Protein 6J3P (pdb70)

Foldseek 3Di:
DQVVLLVLLVVLLVVLCVDPLQVVFADWDDCVNPVCLCVQQVDTHGSVVLVVCSVVVVCSDLVVSVVRLVVSLVSQCRPDDCPDSNNVSSVVSVVVSVVVCVVSVVDD/DVVLVLLVVLLVVLCPDPLQVVFADWDDCVNPVCLCVQQPDDHGSPNVVVCSVVVVCVDVVVVVVRLVSSLVSQPRRDDCPDSNNVSSVVSVVVSVVSVVVVD

Organism: Homo sapiens (NCBI:txid9606)

CATH classification: 1.20.920.10

Nearest PDB structures (foldseek):
  6j3p-assembly1_A  TM=1.009E+00  e=1.083E-17  Homo sapiens
  5ml0-assembly1_A  TM=9.654E-01  e=2.505E-13  Mus musculus
  5fe6-assembly2_B  TM=9.777E-01  e=7.215E-13  Homo sapiens
  2f6j-assembly1_A  TM=9.685E-01  e=3.882E-10  Homo sapiens
  5uiy-assembly1_A  TM=9.735E-01  e=7.330E-09  Homo sapiens

B-factor: mean 17.53, std 9.61, range [6.3, 64.22]

GO terms:
  GO:0016407 acetyltransferase activity (F, IDA)
  GO:0045721 negative regulation of gluconeogenesis (P, IDA)
  GO:0062026 negative regulation of SCF-dependent proteasomal ubiquitin-dependent catabolic process (P, IDA)
  GO:0031647 regulation of protein stability (P, IMP)
  GO:0061733 protein-lysine-acetyltransferase activity (F, IDA)
  GO:0005634 nucleus (C, IDA)
  GO:0005813 centrosome (C, IDA)
  GO:0003682 chromatin binding (F, IDA)
  GO:0003713 transcription coactivator activity (F, IDA)
  GO:0045893 positive regulation of DNA-templated transcription (P, IDA)
  GO:0045944 positive regulation of transcription by RNA polymerase II (P, IDA)
  GO:0000123 histone acetyltransferase complex (C, IDA)
  GO:0043992 histone H3K9 acetyltransferase activity (F, IDA)
  GO:0045252 oxoglutarate dehydrogenase complex (C, IDA)
  GO:0004402 histone acetyltransferase activity (F, IDA)
  GO:0018393 internal peptidyl-lysine acetylation (P, IDA)
  GO:0046600 negative regulation of centriole replication (P, IDA)
  GO:0106227 peptidyl-lysine glutarylation (P, IDA)
  GO:0106078 histone succinyltransferase activity (F, IDA)
  GO:0106229 histone glutaryltransferase activity (F, IDA)

Solvent-accessible surface area: 12527 Å² total; per-residue (Å²): 124,105,104,114,35,39,66,40,0,103,92,7,5,57,76,0,67,90,43,107,18,1,145,26,18,64,105,62,44,124,132,104,117,10,108,71,18,70,113,69,6,160,146,51,16,8,0,94,33,0,29,85,65,7,161,84,127,99,11,109,62,86,147,70,0,13,49,7,0,44,54,5,4,55,15,6,58,132,65,26,86,68,61,20,88,106,9,106,8,0,22,41,0,14,130,47,1,19,121,46,0,78,130,42,64,18,29,170,134,160,56,51,66,50,0,101,75,7,4,56,71,0,64,95,40,111,17,1,142,26,16,54,98,60,42,130,132,105,121,13,98,58,18,89,152,57,2,182,120,57,16,7,0,128,46,0,49,84,67,9,159,66,127,91,12,110,64,77,168,61,0,26,42,4,1,50,60,5,4,54,11,6,60,100,57,23,81,58,47,21,78,103,7,104,5,0,23,40,1,17,160,51,1,14,117,35,12,116,99,60,96

Structure (mmCIF, N/CA/C/O backbone):
data_6J3P
#
_entry.id   6J3P
#
_cell.length_a   45.572
_cell.length_b   73.092
_cell.length_c   76.222
_cell.angle_alpha   90.00
_cell.angle_beta   90.00
_cell.angle_gamma   90.00
#
_symmetry.space_group_name_H-M   'P 21 21 21'
#
loop_
_entity.id
_entity.type
_entity.pdbx_description
1 polymer 'Histone acetyltransferase KAT2A'
2 non-polymer 2-{[(3R,5R)-5-(2,3-dihydro-1,4-benzodioxin-6-yl)-1-methylpiperidin-3-yl]amino}-3-methyl-3,5-dihydro-4H-pyrrolo[3,2-d]pyrimidin-4-one
3 water water
#
loop_
_atom_site.group_PDB
_atom_site.id
_atom_site.type_symbol
_atom_site.label_atom_id
_atom_site.label_alt_id
_atom_site.label_comp_id
_atom_site.label_asym_id
_atom_site.label_entity_id
_atom_site.label_seq_id
_atom_site.pdbx_PDB_ins_code
_atom_site.Cartn_x
_atom_site.Cartn_y
_atom_site.Cartn_z
_atom_site.occupancy
_atom_site.B_iso_or_equiv
_atom_site.auth_seq_id
_atom_site.auth_comp_id
_atom_site.auth_asym_id
_atom_site.auth_atom_id
_atom_site.pdbx_PDB_model_num
ATOM 1 N N . ASP A 1 27 ? -18.362 -33.739 -8.461 1.00 28.46 729 ASP A N 1
ATOM 2 C CA . ASP A 1 27 ? -17.047 -34.037 -7.907 1.00 21.71 729 ASP A CA 1
ATOM 3 C C . ASP A 1 27 ? -16.867 -33.405 -6.505 1.00 18.16 729 ASP A C 1
ATOM 4 O O . ASP A 1 27 ? -16.317 -32.305 -6.376 1.00 16.80 729 ASP A O 1
ATOM 9 N N . PRO A 1 28 ? -17.352 -34.075 -5.446 1.00 15.51 730 PRO A N 1
ATOM 10 C CA . PRO A 1 28 ? -17.373 -33.446 -4.117 1.00 16.56 730 PRO A CA 1
ATOM 11 C C . PRO A 1 28 ? -16.001 -33.069 -3.594 1.00 20.04 730 PRO A C 1
ATOM 12 O O . PRO A 1 28 ? -15.829 -32.025 -2.953 1.00 15.53 730 PRO A O 1
ATOM 16 N N . ASP A 1 29 ? -14.991 -33.888 -3.853 1.00 19.91 731 ASP A N 1
ATOM 17 C CA . ASP A 1 29 ? -13.662 -33.551 -3.380 1.00 19.48 731 ASP A CA 1
ATOM 18 C C . ASP A 1 29 ? -13.093 -32.330 -4.086 1.00 17.68 731 ASP A C 1
ATOM 19 O O . ASP A 1 29 ? -12.398 -31.510 -3.451 1.00 14.24 731 ASP A O 1
ATOM 24 N N . GLN A 1 30 ? -13.269 -32.234 -5.412 1.00 15.33 732 GLN A N 1
ATOM 25 C CA . GLN A 1 30 ? -12.824 -31.040 -6.129 1.00 12.84 732 GLN A CA 1
ATOM 26 C C . GLN A 1 30 ? -13.506 -29.808 -5.575 1.00 12.04 732 GLN A C 1
ATOM 27 O O . GLN A 1 30 ? -12.873 -28.742 -5.419 1.00 11.73 732 GLN A O 1
ATOM 33 N N . LEU A 1 31 ? -14.825 -29.911 -5.309 1.00 12.19 733 LEU A N 1
ATOM 34 C CA . LEU A 1 31 ? -15.559 -28.757 -4.838 1.00 10.16 733 LEU A CA 1
ATOM 35 C C . LEU A 1 31 ? -15.025 -28.330 -3.482 1.00 9.91 733 LEU A C 1
ATOM 36 O O . LEU A 1 31 ? -14.731 -27.157 -3.256 1.00 10.29 733 LEU A O 1
ATOM 41 N N . TYR A 1 32 ? -14.848 -29.307 -2.595 1.00 10.91 734 TYR A N 1
ATOM 42 C CA . TYR A 1 32 ? -14.410 -29.008 -1.246 1.00 8.22 734 TYR A CA 1
ATOM 43 C C . TYR A 1 32 ? -13.057 -28.336 -1.242 1.00 9.26 734 TYR A C 1
ATOM 44 O O . TYR A 1 32 ? -12.859 -27.307 -0.591 1.00 9.66 734 TYR A O 1
ATOM 53 N N . THR A 1 33 ? -12.102 -28.928 -1.975 1.00 10.09 735 THR A N 1
ATOM 54 C CA . THR A 1 33 ? -10.749 -28.352 -1.960 1.00 10.24 735 THR A CA 1
ATOM 55 C C . THR A 1 33 ? -10.728 -26.974 -2.633 1.00 9.68 735 THR A C 1
ATOM 56 O O . THR A 1 33 ? -10.003 -26.073 -2.191 1.00 9.97 735 THR A O 1
ATOM 60 N N . THR A 1 34 ? -11.498 -26.797 -3.710 1.00 8.95 736 THR A N 1
ATOM 61 C CA . THR A 1 34 ? -11.560 -25.501 -4.361 1.00 10.14 736 THR A CA 1
ATOM 62 C C . THR A 1 34 ? -12.099 -24.451 -3.412 1.00 9.45 736 THR A C 1
ATOM 63 O O . THR A 1 34 ? -11.556 -23.345 -3.323 1.00 9.15 736 THR A O 1
ATOM 67 N N . LEU A 1 35 ? -13.209 -24.762 -2.732 1.00 9.09 737 LEU A N 1
ATOM 68 C CA . LEU A 1 35 ? -13.783 -23.802 -1.789 1.00 7.70 737 LEU A CA 1
ATOM 69 C C . LEU A 1 35 ? -12.836 -23.540 -0.609 1.00 6.88 737 LEU A C 1
ATOM 70 O O . LEU A 1 35 ? -12.680 -22.394 -0.169 1.00 9.25 737 LEU A O 1
ATOM 75 N N . LYS A 1 36 ? -12.190 -24.586 -0.113 1.00 9.01 738 LYS A N 1
ATOM 76 C CA . LYS A 1 36 ? -11.209 -24.445 0.950 1.00 8.35 738 LYS A CA 1
ATOM 77 C C . LYS A 1 36 ? -10.098 -23.494 0.515 1.00 8.06 738 LYS A C 1
ATOM 78 O O . LYS A 1 36 ? -9.707 -22.583 1.260 1.00 9.95 738 LYS A O 1
ATOM 84 N N . ASN A 1 37 ? -9.564 -23.720 -0.674 1.00 9.51 739 ASN A N 1
ATOM 85 C CA . ASN A 1 37 ? -8.463 -22.880 -1.163 1.00 8.92 739 ASN A CA 1
ATOM 86 C C . ASN A 1 37 ? -8.910 -21.456 -1.377 1.00 8.77 739 ASN A C 1
ATOM 87 O O . ASN A 1 37 ? -8.144 -20.509 -1.130 1.00 10.17 739 ASN A O 1
ATOM 92 N N . LEU A 1 38 ? -10.125 -21.252 -1.876 1.00 6.45 740 LEU A N 1
ATOM 93 C CA . LEU A 1 38 ? -10.653 -19.925 -2.006 1.00 7.02 740 LEU A CA 1
ATOM 94 C C . LEU A 1 38 ? -10.825 -19.236 -0.651 1.00 7.79 740 LEU A C 1
ATOM 95 O O . LEU A 1 38 ? -10.441 -18.086 -0.481 1.00 8.63 740 LEU A O 1
ATOM 100 N N . LEU A 1 39 ? -11.496 -19.888 0.290 1.00 8.30 741 LEU A N 1
ATOM 101 C CA . LEU A 1 39 ? -11.757 -19.271 1.581 1.00 9.50 741 LEU A CA 1
ATOM 102 C C . LEU A 1 39 ? -10.462 -18.888 2.290 1.00 8.55 741 LEU A C 1
ATOM 103 O O . LEU A 1 39 ? -10.366 -17.830 2.913 1.00 8.98 741 LEU A O 1
ATOM 108 N N . ALA A 1 40 ? -9.432 -19.723 2.159 1.00 9.17 742 ALA A N 1
ATOM 109 C CA . ALA A 1 40 ? -8.151 -19.364 2.750 1.00 9.97 742 ALA A CA 1
ATOM 110 C C . ALA A 1 40 ? -7.622 -18.049 2.207 1.00 9.64 742 ALA A C 1
ATOM 111 O O . ALA A 1 40 ? -7.021 -17.258 2.959 1.00 11.00 742 ALA A O 1
ATOM 113 N N . GLN A 1 41 ? -7.756 -17.821 0.897 1.00 9.30 743 GLN A N 1
ATOM 114 C CA . GLN A 1 41 ? -7.299 -16.575 0.309 1.00 9.24 743 GLN A CA 1
ATOM 115 C C . GLN A 1 41 ? -8.132 -15.387 0.765 1.00 9.36 743 GLN A C 1
ATOM 116 O O . GLN A 1 41 ? -7.585 -14.341 1.089 1.00 8.83 743 GLN A O 1
ATOM 122 N N . ILE A 1 42 ? -9.455 -15.525 0.779 1.00 8.74 744 ILE A N 1
ATOM 123 C CA . ILE A 1 42 ? -10.323 -14.441 1.243 1.00 9.30 744 ILE A CA 1
ATOM 124 C C . ILE A 1 42 ? -9.986 -14.040 2.684 1.00 7.24 744 ILE A C 1
ATOM 125 O O . ILE A 1 42 ? -9.901 -12.840 3.004 1.00 9.03 744 ILE A O 1
ATOM 130 N N . LYS A 1 43 ? -9.758 -15.015 3.558 1.00 8.01 745 LYS A N 1
ATOM 131 C CA . LYS A 1 43 ? -9.441 -14.782 4.963 1.00 9.69 745 LYS A CA 1
ATOM 132 C C . LYS A 1 43 ? -8.072 -14.151 5.135 1.00 10.29 745 LYS A C 1
ATOM 133 O O . LYS A 1 43 ? -7.778 -13.628 6.208 1.00 12.12 745 LYS A O 1
ATOM 139 N N . SER A 1 44 ? -7.239 -14.181 4.105 1.00 9.71 746 SER A N 1
ATOM 140 C CA . SER A 1 44 ? -5.909 -13.556 4.126 1.00 10.92 746 SER A CA 1
ATOM 141 C C . SER A 1 44 ? -5.875 -12.121 3.673 1.00 12.15 746 SER A C 1
ATOM 142 O O . SER A 1 44 ? -4.845 -11.452 3.846 1.00 12.33 746 SER A O 1
ATOM 145 N N . HIS A 1 45 ? -6.951 -11.612 3.084 1.00 10.04 747 HIS A N 1
ATOM 146 C CA . HIS A 1 45 ? -6.974 -10.297 2.489 1.00 10.93 747 HIS A CA 1
ATOM 147 C C . HIS A 1 45 ? -7.097 -9.228 3.577 1.00 10.92 747 HIS A C 1
ATOM 148 O O . HIS A 1 45 ? -7.846 -9.401 4.559 1.00 10.84 747 HIS A O 1
ATOM 155 N N . PRO A 1 46 ? -6.398 -8.100 3.424 1.00 8.89 748 PRO A N 1
ATOM 156 C CA . PRO A 1 46 ? -6.401 -7.077 4.478 1.00 11.31 748 PRO A CA 1
ATOM 157 C C . PRO A 1 46 ? -7.749 -6.484 4.754 1.00 14.07 748 PRO A C 1
ATOM 158 O O . PRO A 1 46 ? -7.997 -6.037 5.875 1.00 18.94 748 PRO A O 1
ATOM 162 N N A SER A 1 47 ? -8.662 -6.518 3.797 0.54 9.96 749 SER A N 1
ATOM 163 N N B SER A 1 47 ? -8.660 -6.525 3.787 0.46 9.93 749 SER A N 1
ATOM 164 C CA A SER A 1 47 ? -9.982 -5.948 4.002 0.54 11.78 749 SER A CA 1
ATOM 165 C CA B SER A 1 47 ? -9.991 -5.965 3.956 0.46 11.78 749 SER A CA 1
ATOM 166 C C A SER A 1 47 ? -10.958 -6.905 4.638 0.54 10.18 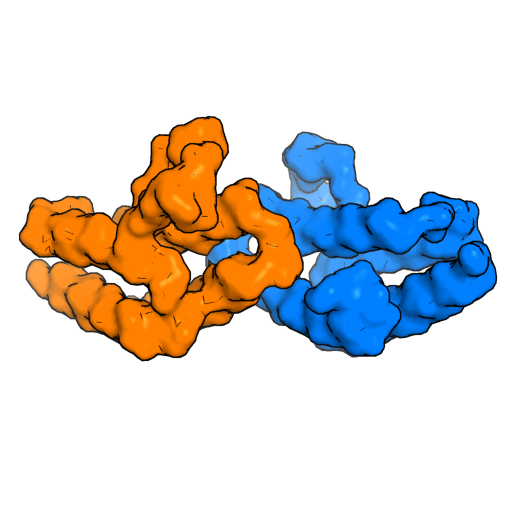749 SER A C 1
ATOM 167 C C B SER A 1 47 ? -10.965 -6.917 4.604 0.46 10.20 749 SER A C 1
ATOM 168 O O A SER A 1 47 ? -12.128 -6.539 4.835 0.54 10.82 749 SER A O 1
ATOM 169 O O B SER A 1 47 ? -12.143 -6.558 4.768 0.46 10.80 749 SER A O 1
ATOM 174 N N . ALA A 1 48 ? -10.530 -8.122 4.909 1.00 9.52 750 ALA A N 1
ATOM 175 C CA . ALA A 1 48 ? -11.387 -9.110 5.573 1.00 8.75 750 ALA A CA 1
ATOM 176 C C . ALA A 1 48 ? -11.627 -8.810 7.046 1.00 10.25 750 ALA A C 1
ATOM 177 O O . ALA A 1 48 ? -12.516 -9.443 7.639 1.00 10.99 750 ALA A O 1
ATOM 179 N N . TRP A 1 49 ? -10.834 -7.939 7.680 1.00 10.93 751 TRP A N 1
ATOM 180 C CA . TRP A 1 49 ? -10.858 -7.844 9.134 1.00 9.98 751 TRP A CA 1
ATOM 181 C C . TRP A 1 49 ? -12.224 -7.611 9.760 1.00 12.84 751 TRP A C 1
ATOM 182 O O . TRP A 1 49 ? -12.456 -8.146 10.829 1.00 11.85 751 TRP A O 1
ATOM 193 N N . PRO A 1 50 ? -13.169 -6.882 9.148 1.00 10.20 752 PRO A N 1
ATOM 194 C CA . PRO A 1 50 ? -14.449 -6.721 9.850 1.00 9.71 752 PRO A CA 1
ATOM 195 C C . PRO A 1 50 ? -15.281 -7.969 9.841 1.00 8.89 752 PRO A C 1
ATOM 196 O O . PRO A 1 50 ? -16.295 -8.035 10.560 1.00 10.43 752 PRO A O 1
ATOM 200 N N . PHE A 1 51 ? -14.956 -8.944 8.991 1.00 8.83 753 PHE A N 1
ATOM 201 C CA . PHE A 1 51 ? -15.831 -10.039 8.610 1.00 7.09 753 PHE A CA 1
ATOM 202 C C . PHE A 1 51 ? -15.330 -11.386 9.059 1.00 8.31 753 PHE A C 1
ATOM 203 O O . PHE A 1 51 ? -15.886 -12.391 8.673 1.00 9.12 753 PHE A O 1
ATOM 211 N N . MET A 1 52 ? -14.259 -11.398 9.856 1.00 9.84 754 MET A N 1
ATOM 212 C CA . MET A 1 52 ? -13.619 -12.653 10.205 1.00 9.89 754 MET A CA 1
ATOM 213 C C . MET A 1 52 ? -14.421 -13.462 11.211 1.00 10.02 754 MET A C 1
ATOM 214 O O . MET A 1 52 ? -14.337 -14.695 11.200 1.00 12.27 754 MET A O 1
ATOM 219 N N . GLU A 1 53 ? -15.180 -12.807 12.099 1.00 10.79 755 GLU A N 1
ATOM 220 C CA . GLU A 1 53 ? -15.921 -13.469 13.169 1.00 10.02 755 GLU A CA 1
ATOM 221 C C . GLU A 1 53 ? -17.280 -12.816 13.309 1.00 9.34 755 GLU A C 1
ATOM 222 O O . GLU A 1 53 ? -17.473 -11.670 12.880 1.00 10.16 755 GLU A O 1
ATOM 228 N N . PRO A 1 54 ? -18.247 -13.469 13.965 1.00 10.81 756 PRO A N 1
ATOM 229 C CA . PRO A 1 54 ? -19.584 -12.872 14.099 1.00 9.60 756 PRO A CA 1
ATOM 230 C C . PRO A 1 54 ? -19.578 -11.516 14.789 1.00 12.93 756 PRO A C 1
ATOM 231 O O . PRO A 1 54 ? -18.832 -11.268 15.736 1.00 13.31 756 PRO A O 1
ATOM 235 N N . VAL A 1 55 ? -20.455 -10.638 14.333 1.00 10.27 757 VAL A N 1
ATOM 236 C CA . VAL A 1 55 ? -20.641 -9.369 15.014 1.00 11.43 757 VAL A CA 1
ATOM 237 C C . VAL A 1 55 ? -21.087 -9.644 16.440 1.00 13.92 757 VAL A C 1
ATOM 238 O O . VAL A 1 55 ? -21.909 -10.526 16.691 1.00 13.08 757 VAL A O 1
ATOM 242 N N . LYS A 1 56 ? -20.500 -8.929 17.388 1.00 13.03 758 LYS A N 1
ATOM 243 C CA . LYS A 1 56 ? -20.887 -9.065 18.794 1.00 11.80 758 LYS A CA 1
ATOM 244 C C . LYS A 1 56 ? -22.000 -8.051 19.099 1.00 10.77 758 LYS A C 1
ATOM 245 O O . LYS A 1 56 ? -21.999 -6.947 18.585 1.00 12.84 758 LYS A O 1
ATOM 251 N N . LYS A 1 57 ? -22.903 -8.415 20.006 1.00 15.84 759 LYS A N 1
ATOM 252 C CA . LYS A 1 57 ? -23.933 -7.455 20.448 1.00 15.36 759 LYS A CA 1
ATOM 253 C C . LYS A 1 57 ? -23.324 -6.222 21.094 1.00 15.47 759 LYS A C 1
ATOM 254 O O . LYS A 1 57 ? -23.892 -5.126 20.996 1.00 16.66 759 LYS A O 1
ATOM 260 N N . SER A 1 58 ? -22.131 -6.348 21.694 1.00 13.86 760 SER A N 1
ATOM 261 C CA . SER A 1 58 ? -21.483 -5.164 22.240 1.00 15.80 760 SER A CA 1
ATOM 262 C C . SER A 1 58 ? -20.992 -4.202 21.166 1.00 16.26 760 SER A C 1
ATOM 263 O O . SER A 1 58 ? -20.869 -2.997 21.428 1.00 24.06 760 SER A O 1
ATOM 266 N N . GLU A 1 59 ? -20.802 -4.696 19.942 1.00 12.81 761 GLU A N 1
ATOM 267 C CA . GLU A 1 59 ? -20.415 -3.893 18.789 1.00 12.82 761 GLU A CA 1
ATOM 268 C C . GLU A 1 59 ? -21.606 -3.293 18.066 1.00 12.37 761 GLU A C 1
ATOM 269 O O . GLU A 1 59 ? -21.513 -2.173 17.542 1.00 16.12 761 GLU A O 1
ATOM 275 N N . ALA A 1 60 ? -22.711 -3.975 18.075 1.00 13.56 762 ALA A N 1
ATOM 276 C CA . ALA A 1 60 ? -23.922 -3.554 17.352 1.00 12.91 762 ALA A CA 1
ATOM 277 C C . ALA A 1 60 ? -25.119 -4.210 18.005 1.00 11.69 762 ALA A C 1
ATOM 278 O O . ALA A 1 60 ? -25.470 -5.354 17.721 1.00 13.10 762 ALA A O 1
ATOM 280 N N . PRO A 1 61 ? -25.788 -3.525 18.944 1.00 11.41 763 PRO A N 1
ATOM 281 C CA . PRO A 1 61 ? -26.649 -4.228 19.874 1.00 12.58 763 PRO A CA 1
ATOM 282 C C . PRO A 1 61 ? -27.928 -4.796 19.289 1.00 12.17 763 PRO A C 1
ATOM 283 O O . PRO A 1 61 ? -28.476 -5.749 19.856 1.00 13.80 763 PRO A O 1
ATOM 287 N N . ASP A 1 62 ? -28.417 -4.238 18.203 1.00 9.82 764 ASP A N 1
ATOM 288 C CA . ASP A 1 62 ? -29.598 -4.709 17.524 1.00 7.85 764 ASP A CA 1
ATOM 289 C C . ASP A 1 62 ? -29.270 -5.539 16.278 1.00 11.55 764 ASP A C 1
ATOM 290 O O . ASP A 1 62 ? -30.153 -5.807 15.484 1.00 11.36 764 ASP A O 1
ATOM 295 N N . TYR A 1 63 ? -28.022 -5.898 16.088 1.00 10.53 765 TYR A N 1
ATOM 296 C CA . TYR A 1 63 ? -27.629 -6.522 14.828 1.00 10.49 765 TYR A CA 1
ATOM 297 C C . TYR A 1 63 ? -28.463 -7.756 14.505 1.00 12.19 765 TYR A C 1
ATOM 298 O O . TYR A 1 63 ? -28.807 -7.970 13.331 1.00 10.75 765 TYR A O 1
ATOM 307 N N . TYR A 1 64 ? -28.712 -8.615 15.503 1.00 11.83 766 TYR A N 1
ATOM 308 C CA . TYR A 1 64 ? -29.363 -9.915 15.280 1.00 12.71 766 TYR A CA 1
ATOM 309 C C . TYR A 1 64 ? -30.871 -9.769 15.169 1.00 13.05 766 TYR A C 1
ATOM 310 O O . TYR A 1 64 ? -31.562 -10.743 14.808 1.00 14.27 766 TYR A O 1
ATOM 319 N N . GLU A 1 65 ? -31.410 -8.590 15.442 1.00 10.89 767 GLU A N 1
ATOM 320 C CA . GLU A 1 65 ? -32.784 -8.333 15.016 1.00 10.89 767 GLU A CA 1
ATOM 321 C C . GLU A 1 65 ? -32.844 -7.770 13.601 1.00 11.87 767 GLU A C 1
ATOM 322 O O . GLU A 1 65 ? -33.668 -8.195 12.777 1.00 12.97 767 GLU A O 1
ATOM 328 N N . VAL A 1 66 ? -31.945 -6.871 13.236 1.00 11.01 768 VAL A N 1
ATOM 329 C CA . VAL A 1 66 ? -31.960 -6.274 11.913 1.00 10.70 768 VAL A CA 1
ATOM 330 C C . VAL A 1 66 ? -31.549 -7.283 10.846 1.00 11.03 768 VAL A C 1
ATOM 331 O O . VAL A 1 66 ? -32.180 -7.375 9.790 1.00 11.62 768 VAL A O 1
ATOM 335 N N . ILE A 1 67 ? -30.421 -7.966 11.055 1.00 10.65 769 ILE A N 1
ATOM 336 C CA . ILE A 1 67 ? -29.822 -8.865 10.079 1.00 11.62 769 ILE A CA 1
ATOM 337 C C . ILE A 1 67 ? -30.218 -10.275 10.465 1.00 10.29 769 ILE A C 1
ATOM 338 O O . ILE A 1 67 ? -29.769 -10.817 11.465 1.00 10.06 769 ILE A O 1
ATOM 343 N N . ARG A 1 68 ? -31.104 -10.884 9.672 1.00 9.85 770 ARG A N 1
ATOM 344 C CA . ARG A 1 68 ? -31.697 -12.144 10.074 1.00 8.87 770 ARG A CA 1
ATOM 345 C C . ARG A 1 68 ? -30.918 -13.370 9.6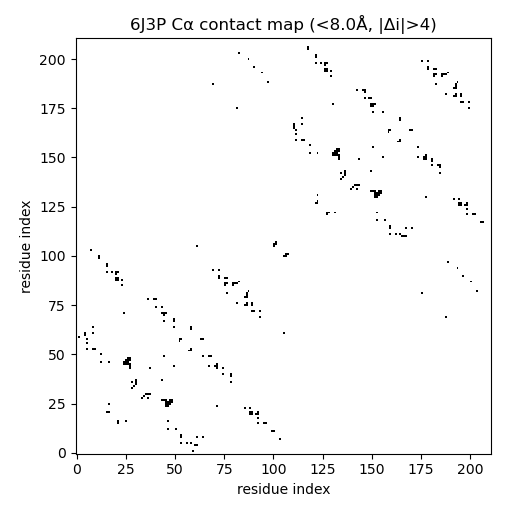36 1.00 8.80 770 ARG A C 1
ATOM 346 O O . ARG A 1 68 ? -31.197 -14.443 10.132 1.00 10.74 770 ARG A O 1
ATOM 354 N N . PHE A 1 69 ? -29.983 -13.237 8.674 1.00 8.41 771 PHE A N 1
ATOM 355 C CA . PHE A 1 69 ? -29.083 -14.309 8.266 1.00 8.20 771 PHE A CA 1
ATOM 356 C C . PHE A 1 69 ? -27.630 -13.840 8.388 1.00 9.70 771 PHE A C 1
ATOM 357 O O . PHE A 1 69 ? -26.938 -13.584 7.396 1.00 9.82 771 PHE A O 1
ATOM 365 N N . PRO A 1 70 ? -27.194 -13.616 9.625 1.00 8.91 772 PRO A N 1
ATOM 366 C CA . PRO A 1 70 ? -25.843 -13.147 9.872 1.00 8.62 772 PRO A CA 1
ATOM 367 C C . PRO A 1 70 ? -24.856 -14.174 9.382 1.00 8.41 772 PRO A C 1
ATOM 368 O O . PRO A 1 70 ? -25.066 -15.380 9.516 1.00 9.28 772 PRO A O 1
ATOM 372 N N . ILE A 1 71 ? -23.730 -13.698 8.860 1.00 6.83 773 ILE A N 1
ATOM 373 C CA . ILE A 1 71 ? -22.698 -14.609 8.353 1.00 9.31 773 ILE A CA 1
ATOM 374 C C . ILE A 1 71 ? -21.365 -13.897 8.378 1.00 7.55 773 ILE A C 1
ATOM 375 O O . ILE A 1 71 ? -21.298 -12.669 8.289 1.00 9.13 773 ILE A O 1
ATOM 380 N N . ASP A 1 72 ? -20.291 -14.671 8.464 1.00 8.81 774 ASP A N 1
ATOM 381 C CA . ASP A 1 72 ? -18.943 -14.184 8.656 1.00 7.23 774 ASP A CA 1
ATOM 382 C C . ASP A 1 72 ? -18.019 -15.322 8.238 1.00 9.37 774 ASP A C 1
ATOM 383 O O . ASP A 1 72 ? -18.456 -16.444 8.047 1.00 9.66 774 ASP A O 1
ATOM 388 N N . LEU A 1 73 ? -16.732 -15.023 8.138 1.00 8.66 775 LEU A N 1
ATOM 389 C CA . LEU A 1 73 ? -15.818 -16.012 7.568 1.00 8.83 775 LEU A CA 1
ATOM 390 C C . LEU A 1 73 ? -15.479 -17.177 8.479 1.00 9.73 775 LEU A C 1
ATOM 391 O O . LEU A 1 73 ? -15.111 -18.239 7.982 1.00 10.47 775 LEU A O 1
ATOM 396 N N . LYS A 1 74 ? -15.580 -16.991 9.798 1.00 8.61 776 LYS A N 1
ATOM 397 C CA . LYS A 1 74 ? -15.395 -18.101 10.721 1.00 8.97 776 LYS A CA 1
ATOM 398 C C . LYS A 1 74 ? -16.555 -19.068 10.613 1.00 10.83 776 LYS A C 1
ATOM 399 O O . LYS A 1 74 ? -16.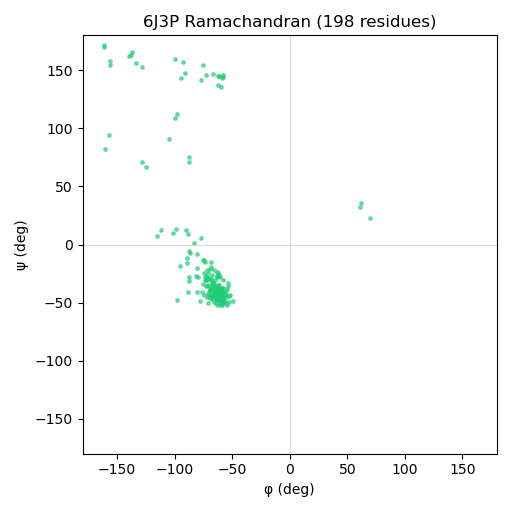353 -20.273 10.490 1.00 8.94 776 LYS A O 1
ATOM 405 N N . THR A 1 75 ? -17.791 -18.548 10.580 1.00 9.27 777 THR A N 1
ATOM 406 C CA . THR A 1 75 ? -18.930 -19.420 10.378 1.00 9.10 777 THR A CA 1
ATOM 407 C C . THR A 1 75 ? -18.857 -20.119 9.019 1.00 10.06 777 THR A C 1
ATOM 408 O O . THR A 1 75 ? -19.171 -21.301 8.903 1.00 8.07 777 THR A O 1
ATOM 412 N N . MET A 1 76 ? -18.375 -19.416 7.981 1.00 9.66 778 MET A N 1
ATOM 413 C CA . MET A 1 76 ? -18.220 -20.065 6.673 1.00 7.93 778 MET A CA 1
ATOM 414 C C . MET A 1 76 ? -17.175 -21.175 6.736 1.00 7.96 778 MET A C 1
ATOM 415 O O . MET A 1 76 ? -17.334 -22.210 6.087 1.00 8.76 778 MET A O 1
ATOM 420 N N . THR A 1 77 ? -16.138 -20.966 7.543 1.00 8.05 779 THR A N 1
ATOM 421 C CA . THR A 1 77 ? -15.117 -22.001 7.708 1.00 6.67 779 THR A CA 1
ATOM 422 C C . THR A 1 77 ? -15.699 -23.242 8.397 1.00 7.37 779 THR A C 1
ATOM 423 O O . THR A 1 77 ? -15.434 -24.390 7.978 1.00 9.01 779 THR A O 1
ATOM 427 N N . GLU A 1 78 ? -16.533 -23.032 9.415 1.00 9.39 780 GLU A N 1
ATOM 428 C CA . GLU A 1 78 ? -17.205 -24.122 10.108 1.00 8.89 780 GLU A CA 1
ATOM 429 C C . GLU A 1 78 ? -18.167 -24.851 9.195 1.00 8.19 780 GLU A C 1
ATOM 430 O O . GLU A 1 78 ? -18.226 -26.087 9.181 1.00 10.63 780 GLU A O 1
ATOM 436 N N . ARG A 1 79 ? -18.917 -24.103 8.391 1.00 8.14 781 ARG A N 1
ATOM 437 C CA . ARG A 1 79 ? -19.831 -24.693 7.431 1.00 9.40 781 ARG A CA 1
ATOM 438 C 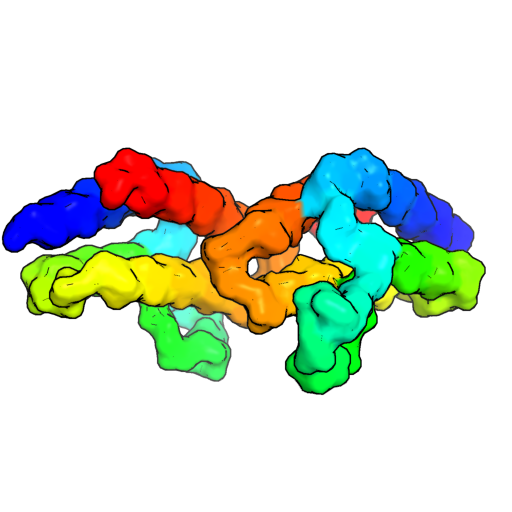C . ARG A 1 79 ? -19.065 -25.521 6.405 1.00 7.65 781 ARG A C 1
ATOM 439 O O . ARG A 1 79 ? -19.457 -26.614 6.055 1.00 9.46 781 ARG A O 1
ATOM 447 N N . LEU A 1 80 ? -17.999 -24.966 5.849 1.00 8.71 782 LEU A N 1
ATOM 448 C CA . LEU A 1 80 ? -17.196 -25.700 4.899 1.00 8.04 782 LEU A CA 1
ATOM 449 C C . LEU A 1 80 ? -16.745 -27.030 5.500 1.00 9.01 782 LEU A C 1
ATOM 450 O O . LEU A 1 80 ? -16.904 -28.114 4.904 1.00 9.00 782 LEU A O 1
ATOM 455 N N . ARG A 1 81 ? -16.153 -26.956 6.672 1.00 9.45 783 ARG A N 1
ATOM 456 C CA . ARG A 1 81 ? -15.576 -28.154 7.267 1.00 8.41 783 ARG A CA 1
ATOM 457 C C . ARG A 1 81 ? -16.611 -29.182 7.670 1.00 9.84 783 ARG A C 1
ATOM 458 O O . ARG A 1 81 ? -16.276 -30.382 7.736 1.00 11.64 783 ARG A O 1
ATOM 466 N N . SER A 1 82 ? -17.843 -28.766 7.957 1.00 9.77 784 SER A N 1
ATOM 467 C CA . SER A 1 82 ? -18.904 -29.721 8.253 1.00 10.89 784 SER A CA 1
ATOM 468 C C . SER A 1 82 ? -19.679 -30.153 7.017 1.00 11.34 784 SER A C 1
ATOM 469 O O . SER A 1 82 ? -20.701 -30.843 7.148 1.00 13.03 784 SER A O 1
ATOM 472 N N . ARG A 1 83 ? -19.165 -29.829 5.819 1.00 10.21 785 ARG A N 1
ATOM 473 C CA . ARG A 1 83 ? -19.729 -30.225 4.542 1.00 10.10 785 ARG A CA 1
ATOM 474 C C . ARG A 1 83 ? -21.132 -29.669 4.335 1.00 10.37 785 ARG A C 1
ATOM 475 O O . ARG A 1 83 ? -21.961 -30.291 3.677 1.00 13.03 785 ARG A O 1
ATOM 483 N N . TYR A 1 84 ? -21.344 -28.459 4.836 1.00 10.09 786 TYR A N 1
ATOM 484 C CA . TYR A 1 84 ? -22.551 -27.712 4.530 1.00 9.16 786 TYR A CA 1
ATOM 485 C C . TYR A 1 84 ? -22.611 -27.310 3.066 1.00 11.77 786 TYR A C 1
ATOM 486 O O . TYR A 1 84 ? -23.706 -27.305 2.474 1.00 10.94 786 TYR A O 1
ATOM 495 N N . TYR A 1 85 ? -21.471 -26.953 2.452 1.00 10.59 787 TYR A N 1
ATOM 496 C CA . TYR A 1 85 ? -21.457 -26.385 1.104 1.00 8.65 787 TYR A CA 1
ATOM 497 C C . TYR A 1 85 ? -21.396 -27.492 0.070 1.00 11.81 787 TYR A C 1
ATOM 498 O O . TYR A 1 85 ? -20.389 -27.718 -0.588 1.00 13.46 787 TYR A O 1
ATOM 507 N N . VAL A 1 86 ? -22.531 -28.209 -0.036 1.00 11.48 788 VAL A N 1
ATOM 508 C CA . VAL A 1 86 ? -22.621 -29.333 -0.973 1.00 11.36 788 VAL A CA 1
ATOM 509 C C . VAL A 1 86 ? -22.741 -28.863 -2.422 1.00 12.37 788 VAL A C 1
ATOM 510 O O . VAL A 1 86 ? -22.592 -29.680 -3.350 1.00 13.95 788 VAL A O 1
ATOM 514 N N . THR A 1 87 ? -23.017 -27.570 -2.640 1.00 9.94 789 THR A N 1
ATOM 515 C CA . THR A 1 87 ? -22.966 -26.952 -3.948 1.00 10.57 789 THR A CA 1
ATOM 516 C C . THR A 1 87 ? -22.109 -25.695 -3.869 1.00 10.11 789 THR A C 1
ATOM 517 O O . THR A 1 87 ? -22.053 -24.993 -2.846 1.00 10.50 789 THR A O 1
ATOM 521 N N . ARG A 1 88 ? -21.514 -25.347 -5.015 1.00 10.17 790 ARG A N 1
ATOM 522 C CA . ARG A 1 88 ? -20.834 -24.074 -5.155 1.00 10.56 790 ARG A CA 1
ATOM 523 C C . ARG A 1 88 ? -21.761 -22.924 -4.837 1.00 10.11 790 ARG A C 1
ATOM 524 O O . ARG A 1 88 ? -21.377 -21.984 -4.146 1.00 9.34 790 ARG A O 1
ATOM 532 N N . LYS A 1 89 ? -23.012 -22.999 -5.301 1.00 8.91 791 LYS A N 1
ATOM 533 C CA . LYS A 1 89 ? -23.906 -21.878 -5.083 1.00 9.17 791 LYS A CA 1
ATOM 534 C C . LYS A 1 89 ? -24.173 -21.608 -3.591 1.00 8.06 791 LYS A C 1
ATOM 535 O O . LYS A 1 89 ? -24.357 -20.441 -3.202 1.00 10.49 791 LYS A O 1
ATOM 541 N N . LEU A 1 90 ? -24.258 -22.656 -2.765 1.00 9.21 792 LEU A N 1
ATOM 542 C CA . LEU A 1 90 ? -24.484 -22.436 -1.325 1.00 8.30 792 LEU A CA 1
ATOM 543 C C . LEU A 1 90 ? -23.340 -21.643 -0.720 1.00 8.85 792 LEU A C 1
ATOM 544 O O . LEU A 1 90 ? -23.555 -20.763 0.124 1.00 8.90 792 LEU A O 1
ATOM 549 N N . PHE A 1 91 ? -22.102 -21.926 -1.140 1.00 8.62 793 PHE A N 1
ATOM 550 C CA . PHE A 1 91 ? -20.959 -21.146 -0.668 1.00 8.09 793 PHE A CA 1
ATOM 551 C C . PHE A 1 91 ? -21.026 -19.710 -1.145 1.00 7.97 793 PHE A C 1
ATOM 552 O O . PHE A 1 91 ? -20.802 -18.772 -0.372 1.00 8.60 793 PHE A O 1
ATOM 560 N N . VAL A 1 92 ? -21.262 -19.527 -2.453 1.00 8.65 794 VAL A N 1
ATOM 561 C CA . VAL A 1 92 ? -21.316 -18.191 -3.016 1.00 9.71 794 VAL A CA 1
ATOM 562 C C . VAL A 1 92 ? -22.429 -17.370 -2.380 1.00 7.99 794 VAL A C 1
ATOM 563 O O . VAL A 1 92 ? -22.248 -16.185 -2.146 1.00 8.67 794 VAL A O 1
ATOM 567 N N . ALA A 1 93 ? -23.577 -17.994 -2.093 1.00 9.15 795 ALA A N 1
ATOM 568 C CA . ALA A 1 93 ? -24.664 -17.278 -1.432 1.00 9.00 795 ALA A CA 1
ATOM 569 C C . ALA A 1 93 ? -24.182 -16.728 -0.096 1.00 8.05 795 ALA A C 1
ATOM 570 O O . ALA A 1 93 ? -24.478 -15.574 0.271 1.00 8.51 795 ALA A O 1
ATOM 572 N N . ASP A 1 94 ? -23.478 -17.551 0.676 1.00 7.71 796 ASP A N 1
ATOM 573 C CA . ASP A 1 94 ? -23.044 -17.095 1.984 1.00 7.15 796 ASP A CA 1
ATOM 574 C C . ASP A 1 94 ? -22.023 -15.973 1.850 1.00 8.27 796 ASP A C 1
ATOM 575 O O . ASP A 1 94 ? -22.086 -14.993 2.558 1.00 8.32 796 ASP A O 1
ATOM 580 N N .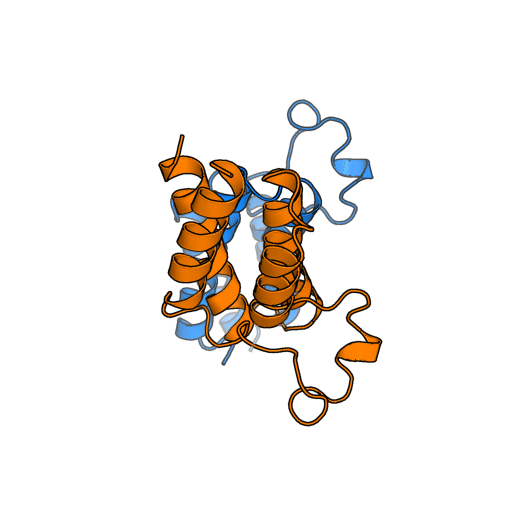 LEU A 1 95 ? -21.063 -16.124 0.966 1.00 7.52 797 LEU A N 1
ATOM 581 C CA . LEU A 1 95 ? -20.031 -15.120 0.762 1.00 7.12 797 LEU A CA 1
ATOM 582 C C . LEU A 1 95 ? -20.613 -13.789 0.324 1.00 7.07 797 LEU A C 1
ATOM 583 O O . LEU A 1 95 ? -20.284 -12.734 0.874 1.00 8.43 797 LEU A O 1
ATOM 588 N N . GLN A 1 96 ? -21.554 -13.842 -0.603 1.00 8.82 798 GLN A N 1
ATOM 589 C CA . GLN A 1 96 ? -22.170 -12.616 -1.067 1.00 8.55 798 GLN A CA 1
ATOM 590 C C . GLN A 1 96 ? -22.995 -11.974 0.044 1.00 7.29 798 GLN A C 1
ATOM 591 O O . GLN A 1 96 ? -23.125 -10.745 0.089 1.00 8.65 798 GLN A O 1
ATOM 597 N N . ARG A 1 97 ? -23.584 -12.795 0.917 1.00 7.91 799 ARG A N 1
ATOM 598 C CA . ARG A 1 97 ? -24.370 -12.263 2.033 1.00 6.52 799 ARG A CA 1
ATOM 599 C C . ARG A 1 97 ? -23.515 -11.552 3.072 1.00 8.25 799 ARG A C 1
ATOM 600 O O . ARG A 1 97 ? -24.026 -10.692 3.769 1.00 8.64 799 ARG A O 1
ATOM 608 N N . VAL A 1 98 ? -22.240 -11.946 3.271 1.00 8.59 800 VAL A N 1
ATOM 609 C CA . VAL A 1 98 ? -21.352 -11.152 4.110 1.00 9.79 800 VAL A CA 1
ATOM 610 C C . VAL A 1 98 ? -21.415 -9.688 3.687 1.00 7.81 800 VAL A C 1
ATOM 611 O O . VAL A 1 98 ? -21.559 -8.773 4.500 1.00 8.64 800 VAL A O 1
ATOM 615 N N . ILE A 1 99 ? -21.282 -9.470 2.363 1.00 7.94 801 ILE A N 1
ATOM 616 C CA . ILE A 1 99 ? -21.234 -8.132 1.804 1.00 8.57 801 ILE A CA 1
ATOM 617 C C . ILE A 1 99 ? -22.605 -7.460 1.863 1.00 9.05 801 ILE A C 1
ATOM 618 O O . ILE A 1 99 ? -22.738 -6.299 2.264 1.00 8.76 801 ILE A O 1
ATOM 623 N N . ALA A 1 100 ? -23.653 -8.197 1.481 1.00 8.72 802 ALA A N 1
ATOM 624 C CA . ALA A 1 100 ? -25.010 -7.637 1.495 1.00 8.24 802 ALA A CA 1
ATOM 625 C C . ALA A 1 100 ? -25.426 -7.221 2.885 1.00 10.74 802 ALA A C 1
ATOM 626 O O . ALA A 1 100 ? -26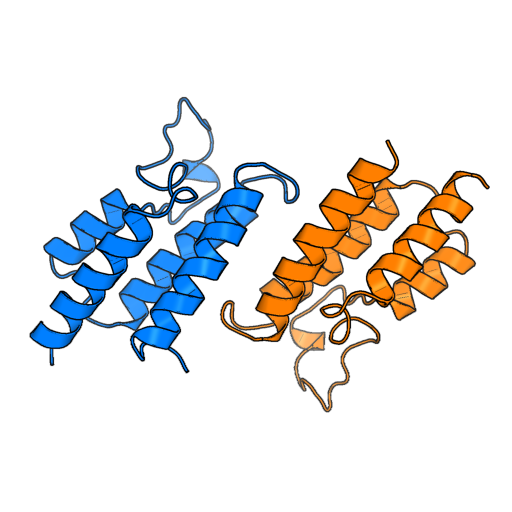.032 -6.163 3.065 1.00 10.39 802 ALA A O 1
ATOM 628 N N . ASN A 1 101 ? -25.152 -8.064 3.886 1.00 8.95 803 ASN A N 1
ATOM 629 C CA . ASN A 1 101 ? -25.490 -7.687 5.250 1.00 7.69 803 ASN A CA 1
ATOM 630 C C . ASN A 1 101 ? -24.776 -6.422 5.672 1.00 9.90 803 ASN A C 1
ATOM 631 O O . ASN A 1 101 ? -25.363 -5.548 6.323 1.00 9.46 803 ASN A O 1
ATOM 636 N N . CYS A 1 102 ? -23.513 -6.275 5.299 1.00 9.22 804 CYS A N 1
ATOM 637 C CA . CYS A 1 102 ? -22.767 -5.078 5.619 1.00 9.77 804 CYS A CA 1
ATOM 638 C C . CYS A 1 102 ? -23.404 -3.846 5.000 1.00 10.10 804 CYS A C 1
ATOM 639 O O . CYS A 1 102 ? -23.577 -2.819 5.656 1.00 10.42 804 CYS A O 1
ATOM 642 N N . ARG A 1 103 ? -23.826 -3.956 3.748 1.00 8.94 805 ARG A N 1
ATOM 643 C CA . ARG A 1 103 ? -24.433 -2.813 3.062 1.00 8.42 805 ARG A CA 1
ATOM 644 C C . ARG A 1 103 ? -25.840 -2.512 3.596 1.00 10.47 805 ARG A C 1
ATOM 645 O O . ARG A 1 103 ? -26.304 -1.346 3.528 1.00 13.42 805 ARG A O 1
ATOM 653 N N . GLU A 1 104 ? -26.533 -3.517 4.117 1.00 9.94 806 GLU A N 1
ATOM 654 C CA . GLU A 1 104 ? -27.866 -3.283 4.682 1.00 8.83 806 GLU A CA 1
ATOM 655 C C . GLU A 1 104 ? -27.766 -2.627 6.048 1.00 9.98 806 GLU A C 1
ATOM 656 O O . GLU A 1 104 ? -28.563 -1.718 6.360 1.00 12.63 806 GLU A O 1
ATOM 662 N N . TYR A 1 105 ? -26.809 -3.070 6.875 1.00 10.71 807 TYR A N 1
ATOM 663 C CA . TYR A 1 105 ? -26.745 -2.609 8.248 1.00 11.01 807 TYR A CA 1
ATOM 664 C C . TYR A 1 105 ? -26.081 -1.250 8.389 1.00 13.09 807 TYR A C 1
ATOM 665 O O . TYR A 1 105 ? -26.527 -0.422 9.204 1.00 13.16 807 TYR A O 1
ATOM 674 N N . ASN A 1 106 ? -24.997 -0.995 7.641 1.00 9.74 808 ASN A N 1
ATOM 675 C CA . ASN A 1 106 ? -24.137 0.148 7.869 1.00 10.76 808 ASN A CA 1
ATOM 676 C C . ASN A 1 106 ? -24.433 1.284 6.917 1.00 10.72 808 ASN A C 1
ATOM 677 O O . ASN A 1 106 ? -25.020 1.093 5.840 1.00 12.96 808 ASN A O 1
ATOM 682 N N . PRO A 1 107 ? -24.031 2.497 7.270 1.00 10.42 809 PRO A N 1
ATOM 683 C CA . PRO A 1 107 ? -24.219 3.622 6.345 1.00 12.64 809 PRO A CA 1
ATOM 684 C C . PRO A 1 107 ? -23.450 3.369 5.073 1.00 13.18 809 PRO A C 1
ATOM 685 O O . PRO A 1 107 ? -22.371 2.761 5.112 1.00 13.21 809 PRO A O 1
ATOM 689 N N . PRO A 1 108 ? -23.979 3.801 3.939 1.00 12.03 810 PRO A N 1
ATOM 690 C CA . PRO A 1 108 ? -23.328 3.467 2.660 1.00 14.96 810 PRO A CA 1
ATOM 691 C C . PRO A 1 108 ? -21.943 4.059 2.524 1.00 12.82 810 PRO A C 1
ATOM 692 O O . PRO A 1 108 ? -21.083 3.487 1.837 1.00 13.30 810 PRO A O 1
ATOM 696 N N . ASP A 1 109 ? -21.658 5.179 3.184 1.00 14.34 811 ASP A N 1
ATOM 697 C CA . ASP A 1 109 ? -20.335 5.785 3.219 1.00 13.96 811 ASP A CA 1
ATOM 698 C C . ASP A 1 109 ? -19.743 5.482 4.588 1.00 19.94 811 ASP A C 1
ATOM 699 O O . ASP A 1 109 ? -19.993 6.200 5.568 1.00 16.84 811 ASP A O 1
ATOM 704 N N . SER A 1 110 ? -19.029 4.382 4.708 1.00 13.68 812 SER A N 1
ATOM 705 C CA . SER A 1 110 ? -18.509 3.969 6.009 1.00 12.96 812 SER A CA 1
ATOM 706 C C . SER A 1 110 ? -17.302 3.072 5.798 1.00 13.45 812 SER A C 1
ATOM 707 O O . SER A 1 110 ? -17.132 2.455 4.738 1.00 13.05 812 SER A O 1
ATOM 710 N N A GLU A 1 111 ? -16.458 3.001 6.821 0.44 14.57 813 GLU A N 1
ATOM 711 N N B GLU A 1 111 ? -16.455 3.003 6.819 0.56 14.53 813 GLU A N 1
ATOM 712 C CA A GLU A 1 111 ? -15.292 2.132 6.742 0.44 14.23 813 GLU A CA 1
ATOM 713 C CA B GLU A 1 111 ? -15.291 2.130 6.737 0.56 14.20 813 GLU A CA 1
ATOM 714 C C A GLU A 1 111 ? -15.691 0.681 6.495 0.44 12.73 813 GLU A C 1
ATOM 715 C C B GLU A 1 111 ? -15.695 0.681 6.491 0.56 12.67 813 GLU A C 1
ATOM 716 O O A GLU A 1 111 ? -15.041 -0.024 5.701 0.44 12.55 813 GLU A O 1
ATOM 717 O O B GLU A 1 111 ? -15.048 -0.028 5.694 0.56 12.58 813 GLU A O 1
ATOM 728 N N . TYR A 1 112 ? -16.746 0.197 7.160 1.00 12.25 814 TYR A N 1
ATOM 729 C CA . TYR A 1 112 ? -17.143 -1.203 6.964 1.00 12.82 814 TYR A CA 1
ATOM 730 C C . TYR A 1 112 ? -17.568 -1.460 5.516 1.00 10.31 814 TYR A C 1
ATOM 731 O O . TYR A 1 112 ? -17.170 -2.452 4.910 1.00 11.91 814 TYR A O 1
ATOM 740 N N . CYS A 1 113 ? -18.347 -0.533 4.926 1.00 11.22 815 CYS A N 1
ATOM 741 C CA . CYS A 1 113 ? -18.732 -0.646 3.521 1.00 10.26 815 CYS A CA 1
ATOM 742 C C . CYS A 1 113 ? -17.537 -0.490 2.594 1.00 10.59 815 CYS A C 1
ATOM 743 O O . CYS A 1 113 ? -17.465 -1.222 1.579 1.00 10.79 815 CYS A O 1
ATOM 746 N N . ARG A 1 114 ? -16.544 0.355 2.933 1.00 11.43 816 ARG A N 1
ATOM 747 C CA . ARG A 1 114 ? -15.331 0.396 2.104 1.00 10.59 816 ARG A CA 1
ATOM 748 C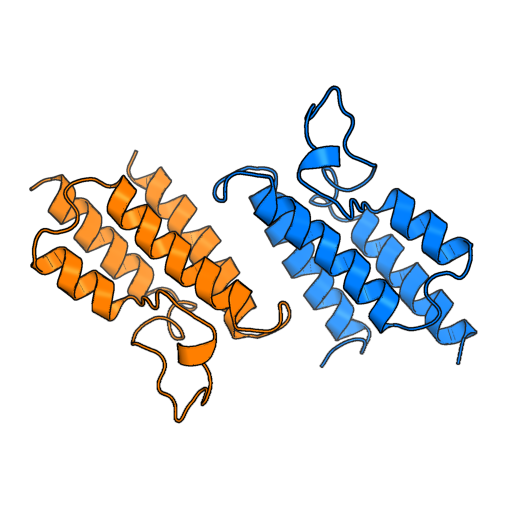 C . ARG A 1 114 ? -14.612 -0.933 2.130 1.00 10.88 816 ARG A C 1
ATOM 749 O O . ARG A 1 114 ? -14.107 -1.414 1.103 1.00 12.43 816 ARG A O 1
ATOM 757 N N . CYS A 1 115 ? -14.481 -1.519 3.302 1.00 11.16 817 CYS A N 1
ATOM 758 C CA . CYS A 1 115 ? -13.841 -2.823 3.389 1.00 8.52 817 CYS A CA 1
ATOM 759 C C . CYS A 1 115 ? -14.629 -3.876 2.628 1.00 11.86 817 CYS A C 1
ATOM 760 O O . CYS A 1 115 ? -14.062 -4.739 1.949 1.00 9.97 817 CYS A O 1
ATOM 763 N N . ALA A 1 116 ? -15.947 -3.850 2.770 1.00 10.75 818 ALA A N 1
ATOM 764 C CA . ALA A 1 116 ? -16.784 -4.805 2.048 1.00 8.30 818 ALA A CA 1
ATOM 765 C C . ALA A 1 116 ? -16.570 -4.696 0.549 1.00 10.22 818 ALA A C 1
ATOM 766 O O . ALA A 1 116 ? -16.410 -5.720 -0.125 1.00 10.36 818 ALA A O 1
ATOM 768 N N . SER A 1 117 ? -16.546 -3.457 0.013 1.00 9.36 819 SER A N 1
ATOM 769 C CA . SER A 1 117 ? -16.326 -3.274 -1.428 1.00 9.74 819 SER A CA 1
ATOM 770 C C . SER A 1 117 ? -14.949 -3.778 -1.858 1.00 8.77 819 SER A C 1
ATOM 771 O O . SER A 1 117 ? -14.817 -4.417 -2.907 1.00 10.96 819 SER A O 1
ATOM 774 N N . ALA A 1 118 ? -13.946 -3.575 -1.014 1.00 8.60 820 ALA A N 1
ATOM 775 C CA . ALA A 1 118 ? -12.595 -4.019 -1.373 1.00 9.03 820 ALA A CA 1
ATOM 776 C C . ALA A 1 118 ? -12.517 -5.530 -1.331 1.00 11.08 820 ALA A C 1
ATOM 777 O O . ALA A 1 118 ? -11.901 -6.161 -2.199 1.00 13.24 820 ALA A O 1
ATOM 779 N N . LEU A 1 119 ? -13.121 -6.134 -0.322 1.00 10.24 821 LEU A N 1
ATOM 780 C CA . LEU A 1 119 ? -13.107 -7.588 -0.230 1.00 9.59 821 LEU A CA 1
ATOM 781 C C . LEU A 1 119 ? -13.877 -8.216 -1.389 1.00 8.99 821 LEU A C 1
ATOM 782 O O . LEU A 1 119 ? -13.449 -9.213 -1.967 1.00 9.81 821 LEU A O 1
ATOM 787 N N . GLU A 1 120 ? -15.024 -7.640 -1.722 1.00 8.20 822 GLU A N 1
ATOM 788 C CA . GLU A 1 120 ? -15.827 -8.091 -2.834 1.00 8.03 822 GLU A CA 1
ATOM 789 C C . GLU A 1 120 ? -15.060 -8.053 -4.140 1.00 8.08 822 GLU A C 1
ATOM 790 O O . GLU A 1 120 ? -15.142 -9.013 -4.938 1.00 10.23 822 GLU A O 1
ATOM 796 N N . LYS A 1 121 ? -14.381 -6.943 -4.399 1.00 9.79 823 LYS A N 1
ATOM 797 C CA . LYS A 1 121 ? -13.588 -6.824 -5.623 1.00 11.46 823 LYS A CA 1
ATOM 798 C C . LYS A 1 121 ? -12.586 -7.968 -5.696 1.00 10.39 823 LYS A C 1
ATOM 799 O O . LYS A 1 121 ? -12.473 -8.668 -6.719 1.00 10.66 823 LYS A O 1
ATOM 805 N N . PHE A 1 122 ? -11.873 -8.179 -4.600 1.00 8.95 824 PHE A N 1
ATOM 806 C CA . PHE A 1 122 ? -10.907 -9.278 -4.546 1.00 9.77 824 PHE A CA 1
ATOM 807 C C . PHE A 1 122 ? -11.563 -10.618 -4.783 1.00 9.95 824 PHE A C 1
ATOM 808 O O . PHE A 1 122 ? -11.077 -11.434 -5.587 1.00 10.56 824 PHE A O 1
ATOM 816 N N . PHE A 1 123 ? -12.645 -10.929 -4.063 1.00 8.26 825 PHE A N 1
ATOM 817 C CA . PHE A 1 123 ? -13.183 -12.269 -4.196 1.00 9.23 825 PHE A CA 1
ATOM 818 C C . PHE A 1 123 ? -13.862 -12.501 -5.534 1.00 7.08 825 PHE A C 1
ATOM 819 O O . PHE A 1 123 ? -13.889 -13.651 -5.975 1.00 10.59 825 PHE A O 1
ATOM 827 N N . TYR A 1 124 ? -14.297 -11.463 -6.246 1.00 10.14 826 TYR A N 1
ATOM 828 C CA . TYR A 1 124 ? -14.754 -11.714 -7.597 1.00 9.95 826 TYR A CA 1
ATOM 829 C C . TYR A 1 124 ? -13.576 -12.007 -8.518 1.00 9.80 826 TYR A C 1
ATOM 830 O O . TYR A 1 124 ? -13.695 -12.839 -9.414 1.00 11.40 826 TYR A O 1
ATOM 839 N N . PHE A 1 125 ? -12.423 -11.343 -8.310 1.00 9.83 827 PHE A N 1
ATOM 840 C CA . PHE A 1 125 ? -11.233 -11.754 -9.070 1.00 12.52 827 PHE A CA 1
ATOM 841 C C . PHE A 1 125 ? -10.941 -13.226 -8.808 1.00 11.36 827 PHE A C 1
ATOM 842 O O . PHE A 1 125 ? -10.621 -13.976 -9.734 1.00 11.19 827 PHE A O 1
ATOM 850 N N . LYS A 1 126 ? -11.006 -13.648 -7.544 1.00 9.45 828 LYS A N 1
ATOM 851 C CA . LYS A 1 126 ? -10.669 -15.029 -7.226 1.00 11.48 828 LYS A CA 1
ATOM 852 C C . LYS A 1 126 ? -11.734 -16.011 -7.724 1.00 11.07 828 LYS A C 1
ATOM 853 O O . LYS A 1 126 ? -11.407 -17.100 -8.212 1.00 11.25 828 LYS A O 1
ATOM 859 N N . LEU A 1 127 ? -13.003 -15.631 -7.673 1.00 9.37 829 LEU A N 1
ATOM 860 C CA . LEU A 1 127 ? -14.036 -16.530 -8.173 1.00 11.00 829 LEU A CA 1
ATOM 861 C C . LEU A 1 127 ? -13.871 -16.726 -9.670 1.00 10.50 829 LEU A C 1
ATOM 862 O O . LEU A 1 127 ? -14.030 -17.863 -10.169 1.00 13.49 829 LEU A O 1
ATOM 867 N N . LYS A 1 128 ? -13.481 -15.696 -10.386 1.00 10.08 830 LYS A N 1
ATOM 868 C CA . LYS A 1 128 ? -13.276 -15.817 -11.832 1.00 11.41 830 LYS A CA 1
ATOM 869 C C . LYS A 1 128 ? -12.057 -16.664 -12.113 1.00 12.76 830 LYS A C 1
ATOM 870 O O . LYS A 1 128 ? -12.085 -17.515 -13.010 1.00 13.19 830 LYS A O 1
ATOM 876 N N . GLU A 1 129 ? -10.972 -16.423 -11.354 1.00 11.43 831 GLU A N 1
ATOM 877 C CA . GLU A 1 129 ? -9.746 -17.222 -11.512 1.00 10.68 831 GLU A CA 1
ATOM 878 C C . GLU A 1 129 ? -10.022 -18.704 -11.356 1.00 13.10 831 GLU A C 1
ATOM 879 O O . GLU A 1 129 ? -9.442 -19.529 -12.082 1.00 14.81 831 GLU A O 1
ATOM 885 N N . GLY A 1 130 ? -10.878 -19.068 -10.399 1.00 11.22 832 GLY A N 1
ATOM 886 C CA . GLY A 1 130 ? -11.221 -20.421 -10.085 1.00 8.68 832 GLY A CA 1
ATOM 887 C C . GLY A 1 130 ? -12.291 -21.043 -10.933 1.00 11.88 832 GLY A C 1
ATOM 888 O O . GLY A 1 130 ? -12.654 -22.189 -10.655 1.00 13.04 832 GLY A O 1
ATOM 889 N N . GLY A 1 131 ? -12.813 -20.318 -11.915 1.00 12.62 833 GLY A N 1
ATOM 890 C CA . GLY A 1 131 ? -13.883 -20.860 -12.736 1.00 15.11 833 GLY A CA 1
ATOM 891 C C . GLY A 1 131 ? -15.201 -21.027 -12.037 1.00 17.87 833 GLY A C 1
ATOM 892 O O . GLY A 1 131 ? -16.013 -21.877 -12.440 1.00 19.13 833 GLY A O 1
ATOM 893 N N . LEU A 1 132 ? -15.433 -20.286 -10.971 1.00 14.42 834 LEU A N 1
ATOM 894 C CA . LEU A 1 132 ? -16.601 -20.503 -10.147 1.00 14.21 834 LEU A CA 1
ATOM 895 C C . LEU A 1 132 ? -17.732 -19.575 -10.563 1.00 19.72 834 LEU A C 1
ATOM 896 O O . LEU A 1 132 ? -18.871 -19.805 -10.159 1.00 28.07 834 LEU A O 1
ATOM 901 N N . ILE A 1 133 ? -17.409 -18.512 -11.290 1.00 14.74 835 ILE A N 1
ATOM 902 C CA . ILE A 1 133 ? -18.370 -17.697 -12.028 1.00 21.85 835 ILE A CA 1
ATOM 903 C C . ILE A 1 133 ? -17.751 -17.395 -13.390 1.00 31.40 835 ILE A C 1
ATOM 904 O O . ILE A 1 133 ? -16.546 -17.559 -13.601 1.00 26.26 835 ILE A O 1
ATOM 909 N N . ASP A 1 134 ? -18.569 -16.918 -14.318 1.00 37.06 836 ASP A N 1
ATOM 910 C CA . ASP A 1 134 ? -18.061 -16.584 -15.655 1.00 30.32 836 ASP A CA 1
ATOM 911 C C . ASP A 1 134 ? -17.160 -15.341 -15.641 1.00 32.46 836 ASP A C 1
ATOM 912 O O . ASP A 1 134 ? -17.394 -14.443 -14.813 1.00 30.96 836 ASP A O 1
ATOM 917 N N . ASP B 1 29 ? -25.374 30.026 -4.651 1.00 55.16 731 ASP B N 1
ATOM 918 C CA . ASP B 1 29 ? -24.757 29.642 -5.912 1.00 43.91 731 ASP B CA 1
ATOM 919 C C . ASP B 1 29 ? -23.378 29.013 -5.797 1.00 44.73 731 ASP B C 1
ATOM 920 O O . ASP B 1 29 ? -22.897 28.402 -6.754 1.00 37.40 731 ASP B O 1
ATOM 925 N N . GLN B 1 30 ? -22.747 29.148 -4.632 1.00 39.74 732 GLN B N 1
ATOM 926 C CA . GLN B 1 30 ? -21.606 28.304 -4.315 1.00 32.94 732 GLN B CA 1
ATOM 927 C C . GLN B 1 30 ? -21.991 26.829 -4.443 1.00 44.15 732 GLN B C 1
ATOM 928 O O . GLN B 1 30 ? -21.288 26.042 -5.092 1.00 33.13 732 GLN B O 1
ATOM 934 N N . LEU B 1 31 ? -23.108 26.435 -3.811 1.00 39.43 733 LEU B N 1
ATOM 935 C CA . LEU B 1 31 ? -23.510 25.023 -3.833 1.00 28.70 733 LEU B CA 1
ATOM 936 C C . LEU B 1 31 ? -23.701 24.545 -5.262 1.00 28.01 733 LEU B C 1
ATOM 937 O O . LEU B 1 31 ? -23.193 23.480 -5.647 1.00 27.15 733 LEU B O 1
ATOM 942 N N . TYR B 1 32 ? -24.503 25.282 -6.032 1.00 28.19 734 TYR B N 1
ATOM 943 C CA . TYR B 1 32 ? -24.772 24.915 -7.413 1.00 31.35 734 TYR B CA 1
ATOM 944 C C . TYR B 1 32 ? -23.477 24.687 -8.156 1.00 33.35 734 TYR B C 1
ATOM 945 O O . TYR B 1 32 ? -23.342 23.715 -8.919 1.00 28.06 734 TYR B O 1
ATOM 954 N N . THR B 1 33 ? -22.501 25.570 -7.955 1.00 31.87 735 THR B N 1
ATOM 955 C CA . THR B 1 33 ? -21.260 25.442 -8.700 1.00 28.66 735 THR B CA 1
ATOM 956 C C . THR B 1 33 ? -20.468 24.231 -8.252 1.00 29.53 735 THR B C 1
ATOM 957 O O . THR B 1 33 ? -19.897 23.523 -9.089 1.00 25.70 735 THR B O 1
ATOM 961 N N . THR B 1 34 ? -20.443 23.959 -6.943 1.00 27.95 736 THR B N 1
ATOM 962 C CA . THR B 1 34 ? -19.822 22.749 -6.437 1.00 27.55 736 THR B CA 1
ATOM 963 C C . THR B 1 34 ? -20.478 21.512 -7.040 1.00 18.67 736 THR B C 1
ATOM 964 O O . THR B 1 34 ? -19.780 20.578 -7.466 1.00 23.73 736 THR B O 1
ATOM 968 N N . LEU B 1 35 ? -21.804 21.471 -7.035 1.00 23.00 737 LEU B N 1
ATOM 969 C CA . LEU B 1 35 ? -22.474 20.263 -7.531 1.00 20.35 737 LEU B CA 1
ATOM 970 C C . LEU B 1 35 ? -22.266 20.088 -9.029 1.00 25.37 737 LEU B C 1
ATOM 971 O O . LEU B 1 35 ? -22.130 18.957 -9.525 1.00 21.74 737 LEU B O 1
ATOM 976 N N . LYS B 1 36 ? -22.277 21.189 -9.778 1.00 21.91 738 LYS B N 1
ATOM 977 C CA . LYS B 1 36 ? -22.063 21.111 -11.215 1.00 20.23 738 LYS B CA 1
ATOM 978 C C . LYS B 1 36 ? -20.720 20.496 -11.544 1.00 18.25 738 LYS B C 1
ATOM 979 O O . LYS B 1 36 ? -20.621 19.626 -12.427 1.00 19.15 738 LYS B O 1
ATOM 985 N N . ASN B 1 37 ? -19.658 20.928 -10.859 1.00 21.87 739 ASN B N 1
ATOM 986 C CA . ASN B 1 37 ? -18.337 20.383 -11.127 1.00 22.49 739 ASN B CA 1
ATOM 987 C C . ASN B 1 37 ? -18.237 18.935 -10.670 1.00 24.77 739 ASN B C 1
ATOM 988 O O . ASN B 1 37 ? -17.586 18.120 -11.324 1.00 22.65 739 ASN B O 1
ATOM 993 N N . LEU B 1 38 ? -18.854 18.601 -9.533 1.00 21.71 740 LEU B N 1
ATOM 994 C CA . LEU B 1 38 ? -18.795 17.217 -9.087 1.00 22.98 740 LEU B CA 1
ATOM 995 C C . LEU B 1 38 ? -19.501 16.323 -10.102 1.00 16.88 740 LEU B C 1
ATOM 996 O O . LEU B 1 38 ? -19.000 15.257 -10.447 1.00 18.07 740 LEU B O 1
ATOM 1001 N N . LEU B 1 39 ? -20.659 16.746 -10.558 1.00 18.41 741 LEU B N 1
ATOM 1002 C CA . LEU B 1 39 ? -21.428 15.954 -11.509 1.00 19.81 741 LEU B CA 1
ATOM 1003 C C . LEU B 1 39 ? -20.649 15.743 -12.792 1.00 20.43 741 LEU B C 1
ATOM 1004 O O . LEU B 1 39 ? -20.639 14.633 -13.361 1.00 18.03 741 LEU B O 1
ATOM 1009 N N . ALA B 1 40 ? -20.020 16.815 -13.301 1.00 18.01 742 ALA B N 1
ATOM 1010 C CA . ALA B 1 40 ? -19.193 16.671 -14.491 1.00 21.33 742 ALA B CA 1
ATOM 1011 C C . ALA B 1 40 ? -18.063 15.679 -14.269 1.00 18.13 742 ALA B C 1
ATOM 1012 O O . ALA B 1 40 ? -17.771 14.857 -15.134 1.00 20.82 742 ALA B O 1
ATOM 1014 N N . GLN B 1 41 ? -17.414 15.705 -13.098 1.00 17.57 743 GLN B N 1
ATOM 1015 C CA . GLN B 1 41 ? -16.344 14.782 -12.818 1.00 17.62 743 GLN B CA 1
ATOM 1016 C C . GLN B 1 41 ? -16.853 13.339 -12.778 1.00 15.75 743 GLN B C 1
ATOM 1017 O O . GLN B 1 41 ? -16.181 12.403 -13.242 1.00 17.96 743 GLN B O 1
ATOM 1023 N N . ILE B 1 42 ? -18.014 13.134 -12.163 1.00 18.57 744 ILE B N 1
ATOM 1024 C CA . ILE B 1 42 ? -18.595 11.807 -12.086 1.00 16.09 744 ILE B CA 1
ATOM 1025 C C . ILE B 1 42 ? -18.941 11.295 -13.483 1.00 17.43 744 ILE B C 1
ATOM 1026 O O . ILE B 1 42 ? -18.595 10.174 -13.848 1.00 17.61 744 ILE B O 1
ATOM 1031 N N . LYS B 1 43 ? -19.563 12.141 -14.310 1.00 16.78 745 LYS B N 1
ATOM 1032 C CA . LYS B 1 43 ? -19.934 11.737 -15.667 1.00 17.47 745 LYS B CA 1
ATOM 1033 C C . LYS B 1 43 ? -18.721 11.410 -16.531 1.00 17.50 745 LYS B C 1
ATOM 1034 O O . LYS B 1 43 ? -18.850 10.683 -17.517 1.00 21.79 745 LYS B O 1
ATOM 1040 N N . SER B 1 44 ? -17.535 11.957 -16.210 1.00 20.57 746 SER B N 1
ATOM 1041 C CA . SER B 1 44 ? -16.334 11.688 -16.987 1.00 19.58 746 SER B CA 1
ATOM 1042 C C . SER B 1 44 ? -15.596 10.456 -16.521 1.00 19.83 746 SER B C 1
ATOM 1043 O O . SER B 1 44 ? -14.632 10.030 -17.167 1.00 22.23 746 SER B O 1
ATOM 1046 N N . HIS B 1 45 ? -16.029 9.846 -15.440 1.00 16.72 747 HIS B N 1
ATOM 1047 C CA . HIS B 1 45 ? -15.304 8.728 -14.904 1.00 14.88 747 HIS B CA 1
ATOM 1048 C C . HIS B 1 45 ? -15.472 7.494 -15.786 1.00 13.37 747 HIS B C 1
ATOM 1049 O O . HIS B 1 45 ? -16.542 7.249 -16.328 1.00 16.00 747 HIS B O 1
ATOM 1056 N N . PRO B 1 46 ? -14.432 6.673 -15.880 1.00 15.34 748 PRO B N 1
ATOM 1057 C CA . PRO B 1 46 ? -14.494 5.504 -16.770 1.00 16.06 748 PRO B CA 1
ATOM 1058 C C . PRO B 1 46 ? -15.591 4.522 -16.455 1.00 18.77 748 PRO B C 1
ATOM 1059 O O . PRO B 1 46 ? -15.984 3.764 -17.344 1.00 21.13 748 PRO B O 1
ATOM 1063 N N A SER B 1 47 ? -16.074 4.500 -15.228 0.71 16.49 749 SER B N 1
ATOM 1064 N N B SER B 1 47 ? -16.081 4.492 -15.216 0.29 16.39 749 SER B N 1
ATOM 1065 C CA A SER B 1 47 ? -17.102 3.554 -14.820 0.71 16.96 749 SER B CA 1
ATOM 1066 C CA B SER B 1 47 ? -17.118 3.553 -14.802 0.29 16.93 749 SER B CA 1
ATOM 1067 C C A SER B 1 47 ? -18.498 4.160 -14.798 0.71 15.58 749 SER B C 1
ATOM 1068 C C B SER B 1 47 ? -18.502 4.181 -14.758 0.29 15.44 749 SER B C 1
ATOM 1069 O O A SER B 1 47 ? -19.459 3.466 -14.402 0.71 15.53 749 SER B O 1
ATOM 1070 O O B SER B 1 47 ? -19.447 3.544 -14.271 0.29 15.61 749 SER B O 1
ATOM 1075 N N . ALA B 1 48 ? -18.645 5.398 -15.275 1.00 15.50 750 ALA B N 1
ATOM 1076 C CA . ALA B 1 48 ? -19.954 6.044 -15.303 1.00 14.92 750 ALA B CA 1
ATOM 1077 C C . ALA B 1 48 ? -20.861 5.610 -16.437 1.00 12.08 750 ALA B C 1
ATOM 1078 O O . ALA B 1 48 ? -22.072 5.865 -16.379 1.00 13.00 750 ALA B O 1
ATOM 1080 N N . TRP B 1 49 ? -20.324 4.983 -17.482 1.00 14.10 751 TRP B N 1
ATOM 1081 C CA . TRP B 1 49 ? -21.096 4.789 -18.697 1.00 12.67 751 TRP B CA 1
ATOM 1082 C C . TRP B 1 49 ? -22.411 4.024 -18.529 1.00 12.55 751 TRP B C 1
ATOM 1083 O O . TRP B 1 49 ? -23.344 4.350 -19.264 1.00 15.54 751 TRP B O 1
ATOM 1094 N N . PRO B 1 50 ? -22.586 3.073 -17.593 1.00 12.30 752 PRO B N 1
ATOM 1095 C CA . PRO B 1 50 ? -23.914 2.444 -17.492 1.00 13.16 752 PRO B CA 1
ATOM 1096 C C . PRO B 1 50 ? -24.979 3.386 -16.991 1.00 12.55 752 PRO B C 1
ATOM 1097 O O . PRO B 1 50 ? -26.170 3.066 -17.119 1.00 13.57 752 PRO B O 1
ATOM 1101 N N . PHE B 1 51 ? -24.570 4.477 -16.351 1.00 11.26 753 PHE B N 1
ATOM 1102 C CA . PHE B 1 51 ? -25.451 5.286 -15.488 1.00 12.67 753 PHE B CA 1
ATOM 1103 C C . PHE B 1 51 ? -25.719 6.656 -16.086 1.00 14.60 753 PHE B C 1
ATOM 1104 O O . PHE B 1 51 ? -26.325 7.513 -15.435 1.00 13.93 753 PHE B O 1
ATOM 1112 N N . MET B 1 52 ? -25.366 6.853 -17.351 1.00 12.25 754 MET B N 1
ATOM 1113 C CA . MET B 1 52 ? -25.491 8.172 -17.950 1.00 14.91 754 MET B CA 1
ATOM 1114 C C . MET B 1 52 ? -26.900 8.501 -18.391 1.00 17.25 754 MET B C 1
ATOM 1115 O O . MET B 1 52 ? -27.261 9.682 -18.356 1.00 18.51 754 MET B O 1
ATOM 1120 N N . GLU B 1 53 ? -27.747 7.523 -18.756 1.00 13.10 755 GLU B N 1
ATOM 1121 C CA . GLU B 1 53 ? -29.098 7.786 -19.216 1.00 14.76 755 GLU B CA 1
ATOM 1122 C C . GLU B 1 53 ? -29.997 6.752 -18.572 1.00 11.65 755 GLU B C 1
ATOM 1123 O O . GLU B 1 53 ? -29.517 5.685 -18.147 1.00 14.29 755 GLU B O 1
ATOM 1129 N N . PRO B 1 54 ? -31.302 6.973 -18.555 1.00 12.51 756 PRO B N 1
ATOM 1130 C CA . PRO B 1 54 ? -32.221 5.950 -18.045 1.00 12.03 756 PRO B CA 1
ATOM 1131 C C . PRO B 1 54 ? -32.093 4.645 -18.785 1.00 13.79 756 PRO B C 1
ATOM 1132 O O . PRO B 1 54 ? -31.898 4.613 -20.009 1.00 13.92 756 PRO B O 1
ATOM 1136 N N . VAL B 1 55 ? -32.280 3.554 -18.030 1.00 13.19 757 VAL B N 1
ATOM 1137 C CA . VAL B 1 55 ? -32.320 2.229 -18.646 1.00 11.26 757 VAL B CA 1
ATOM 1138 C C . VAL B 1 55 ? -33.494 2.159 -19.597 1.00 10.10 757 VAL B C 1
ATOM 1139 O O . VAL B 1 55 ? -34.626 2.557 -19.270 1.00 13.99 757 VAL B O 1
ATOM 1143 N N . LYS B 1 56 ? -33.269 1.567 -20.763 1.00 9.79 758 LYS B N 1
ATOM 1144 C CA . LYS B 1 56 ? -34.330 1.299 -21.715 1.00 10.34 758 LYS B CA 1
ATOM 1145 C C . LYS B 1 56 ? -34.862 -0.123 -21.539 1.00 11.67 758 LYS B C 1
ATOM 1146 O O . LYS B 1 56 ? -34.094 -1.059 -21.258 1.00 12.56 758 LYS B O 1
ATOM 1152 N N . LYS B 1 57 ? -36.171 -0.303 -21.719 1.00 11.43 759 LYS B N 1
ATOM 1153 C CA . LYS B 1 57 ? -36.735 -1.648 -21.629 1.00 13.18 759 LYS B CA 1
ATOM 1154 C C . LYS B 1 57 ? -36.163 -2.589 -22.672 1.00 14.37 759 LYS B C 1
ATOM 1155 O O . LYS B 1 57 ? -36.141 -3.809 -22.456 1.00 16.06 759 LYS B O 1
ATOM 1161 N N . SER B 1 58 ? -35.685 -2.075 -23.810 1.00 12.17 760 SER B N 1
ATOM 1162 C CA . SER B 1 58 ? -35.007 -2.972 -24.727 1.00 14.64 760 SER B CA 1
ATOM 1163 C C . SER B 1 58 ? -33.702 -3.544 -24.182 1.00 16.27 760 SER B C 1
ATOM 1164 O O . SER B 1 58 ? -33.244 -4.595 -24.665 1.00 18.14 760 SER B O 1
ATOM 1167 N N . GLU B 1 59 ? -33.086 -2.884 -23.199 1.00 12.29 761 GLU B N 1
ATOM 1168 C CA . GLU B 1 59 ? -31.856 -3.308 -22.548 1.00 11.84 761 GLU B CA 1
ATOM 1169 C C . GLU B 1 59 ? -32.152 -4.243 -21.382 1.00 14.68 761 GLU B C 1
ATOM 1170 O O . GLU B 1 59 ? -31.326 -5.112 -21.067 1.00 17.42 761 GLU B O 1
ATOM 1176 N N . ALA B 1 60 ? -33.317 -4.096 -20.778 1.00 15.94 762 ALA B N 1
ATOM 1177 C CA . ALA B 1 60 ? -33.683 -4.750 -19.513 1.00 13.40 762 ALA B CA 1
ATOM 1178 C C . ALA B 1 60 ? -35.202 -4.723 -19.433 1.00 11.85 762 ALA B C 1
ATOM 1179 O O . ALA B 1 60 ? -35.806 -3.789 -18.861 1.00 11.62 762 ALA B O 1
ATOM 1181 N N . PRO B 1 61 ? -35.873 -5.668 -20.078 1.00 15.85 763 PRO B N 1
ATOM 1182 C CA . PRO B 1 61 ? -37.327 -5.549 -20.243 1.00 16.44 763 PRO B CA 1
ATOM 1183 C C . PRO B 1 61 ? -38.121 -5.325 -18.959 1.00 13.24 763 PRO B C 1
ATOM 1184 O O . PRO B 1 61 ? -39.162 -4.633 -19.015 1.00 13.69 763 PRO B O 1
ATOM 1188 N N . ASP B 1 62 ? -37.728 -5.924 -17.830 1.00 12.60 764 ASP B N 1
ATOM 1189 C CA . ASP B 1 62 ? -38.511 -5.802 -16.599 1.00 12.18 764 ASP B CA 1
ATOM 1190 C C . ASP B 1 62 ? -37.962 -4.754 -15.663 1.00 11.18 764 ASP B C 1
ATOM 1191 O O . ASP B 1 62 ? -38.371 -4.685 -14.503 1.00 10.62 764 ASP B O 1
ATOM 1196 N N . TYR B 1 63 ? -37.046 -3.891 -16.140 1.00 10.23 765 TYR B N 1
ATOM 1197 C CA . TYR B 1 63 ? -36.361 -2.998 -15.219 1.00 11.63 765 TYR B CA 1
ATOM 1198 C C . TYR B 1 63 ? -37.332 -2.206 -14.348 1.00 10.75 765 TYR B C 1
ATOM 1199 O O . TYR B 1 63 ? -37.111 -2.000 -13.137 1.00 10.27 765 TYR B O 1
ATOM 1208 N N . TYR B 1 64 ? -38.412 -1.664 -14.944 1.00 10.59 766 TYR B N 1
ATOM 1209 C CA . TYR B 1 64 ? -39.276 -0.756 -14.247 1.00 10.58 766 TYR B CA 1
ATOM 1210 C C . TYR B 1 64 ? -40.360 -1.470 -13.468 1.00 10.40 766 TYR B C 1
ATOM 1211 O O . TYR B 1 64 ? -41.034 -0.817 -12.673 1.00 13.18 766 TYR B O 1
ATOM 1220 N N . GLU B 1 65 ? -40.480 -2.768 -13.639 1.00 11.74 767 GLU B N 1
ATOM 1221 C CA . GLU B 1 65 ? -41.267 -3.596 -12.721 1.00 13.27 767 GLU B CA 1
ATOM 1222 C C . GLU B 1 65 ? -40.483 -3.931 -11.455 1.00 16.56 767 GLU B C 1
ATOM 1223 O O . GLU B 1 65 ? -41.096 -4.263 -10.435 1.00 15.67 767 GLU B O 1
ATOM 1229 N N . VAL B 1 66 ? -39.160 -3.827 -11.502 1.00 10.31 768 VAL B N 1
ATOM 1230 C CA . VAL B 1 66 ? -38.287 -4.128 -10.356 1.00 8.87 768 VAL B CA 1
ATOM 1231 C C . VAL B 1 66 ? -37.878 -2.876 -9.602 1.00 10.89 768 VAL B C 1
ATOM 1232 O O . VAL B 1 66 ? -37.971 -2.819 -8.383 1.00 12.51 768 VAL B O 1
ATOM 1236 N N . ILE B 1 67 ? -37.431 -1.850 -10.320 1.00 9.48 769 ILE B N 1
ATOM 1237 C CA . ILE B 1 67 ? -36.847 -0.653 -9.748 1.00 10.33 769 ILE B CA 1
ATOM 1238 C C . ILE B 1 67 ? -37.923 0.411 -9.689 1.00 9.92 769 ILE B C 1
ATOM 1239 O O . ILE B 1 67 ? -38.374 0.895 -10.745 1.00 13.43 769 ILE B O 1
ATOM 1244 N N . ARG B 1 68 ? -38.304 0.753 -8.460 1.00 13.48 770 ARG B N 1
ATOM 1245 C CA . ARG B 1 68 ? -39.430 1.653 -8.270 1.00 14.90 770 ARG B CA 1
ATOM 1246 C C . ARG B 1 68 ? -39.048 3.097 -8.427 1.00 12.75 770 ARG B C 1
ATOM 1247 O O . ARG B 1 68 ? -39.906 3.915 -8.838 1.00 15.57 770 ARG B O 1
ATOM 1255 N N . PHE B 1 69 ? -37.797 3.441 -8.167 1.00 14.64 771 PHE B N 1
ATOM 1256 C CA . PHE B 1 69 ? -37.332 4.833 -8.171 1.00 13.18 771 PHE B CA 1
ATOM 1257 C C . PHE B 1 69 ? -36.104 4.959 -9.043 1.00 12.08 771 PHE B C 1
ATOM 1258 O O . PHE B 1 69 ? -34.994 5.190 -8.568 1.00 12.27 771 PHE B O 1
ATOM 1266 N N . PRO B 1 70 ? -36.280 4.853 -10.349 1.00 10.99 772 PRO B N 1
ATOM 1267 C CA . PRO B 1 70 ? -35.128 4.906 -11.261 1.00 10.41 772 PRO B CA 1
ATOM 1268 C C . PRO B 1 70 ? -34.492 6.278 -11.233 1.00 13.23 772 PRO B C 1
ATOM 1269 O O . PRO B 1 70 ? -35.162 7.308 -11.043 1.00 13.78 772 PRO B O 1
ATOM 1273 N N . ILE B 1 71 ? -33.171 6.295 -11.397 1.00 11.81 773 ILE B N 1
ATOM 1274 C CA . ILE B 1 71 ? -32.428 7.543 -11.492 1.00 9.41 773 ILE B CA 1
ATOM 1275 C C . ILE B 1 71 ? -31.137 7.264 -12.247 1.00 11.99 773 ILE B C 1
ATOM 1276 O O . ILE B 1 71 ? -30.659 6.129 -12.305 1.00 12.06 773 ILE B O 1
ATOM 1281 N N . ASP B 1 72 ? -30.561 8.318 -12.817 1.00 13.32 774 ASP B N 1
ATOM 1282 C CA . ASP B 1 72 ? -29.395 8.252 -13.670 1.00 10.45 774 ASP B CA 1
ATOM 1283 C C . ASP B 1 72 ? -28.783 9.643 -13.730 1.00 12.62 774 ASP B C 1
ATOM 1284 O O . ASP B 1 72 ? -29.408 10.615 -13.280 1.00 13.06 774 ASP B O 1
ATOM 1289 N N . LEU B 1 73 ? -27.595 9.743 -14.343 1.00 12.62 775 LEU B N 1
ATOM 1290 C CA . LEU B 1 73 ? -26.840 11.005 -14.309 1.00 13.54 775 LEU B CA 1
ATOM 1291 C C . LEU B 1 73 ? -27.468 12.095 -15.197 1.00 14.79 775 LEU B C 1
ATOM 1292 O O . LEU B 1 73 ? -27.284 13.286 -14.914 1.00 15.46 775 LEU B O 1
ATOM 1297 N N . LYS B 1 74 ? -28.136 11.719 -16.300 1.00 12.12 776 LYS B N 1
ATOM 1298 C CA . LYS B 1 74 ? -28.868 12.712 -17.107 1.00 12.43 776 LYS B CA 1
ATOM 1299 C C . LYS B 1 74 ? -30.007 13.317 -16.316 1.00 15.39 776 LYS B C 1
ATOM 1300 O O . LYS B 1 74 ? -30.188 14.553 -16.292 1.00 16.77 776 LYS B O 1
ATOM 1306 N N . THR B 1 75 ? -30.806 12.470 -15.666 1.00 11.92 777 THR B N 1
ATOM 1307 C CA . THR B 1 75 ? -31.882 12.949 -14.822 1.00 12.36 777 THR B CA 1
ATOM 1308 C C . THR B 1 75 ? -31.340 13.862 -13.733 1.00 15.62 777 THR B C 1
ATOM 1309 O O . THR B 1 75 ? -31.941 14.899 -13.424 1.00 17.37 777 THR B O 1
ATOM 1313 N N . MET B 1 76 ? -30.198 13.507 -13.138 1.00 15.58 778 MET B N 1
ATOM 1314 C CA . MET B 1 76 ? -29.601 14.365 -12.120 1.00 14.37 778 MET B CA 1
ATOM 1315 C C . MET B 1 76 ? -29.159 15.698 -12.704 1.00 16.30 778 MET B C 1
ATOM 1316 O O . MET B 1 76 ? -29.248 16.717 -12.017 1.00 16.81 778 MET B O 1
ATOM 1321 N N . THR B 1 77 ? -28.650 15.684 -13.940 1.00 15.16 779 THR B N 1
ATOM 1322 C CA . THR B 1 77 ? -28.254 16.915 -14.625 1.00 16.55 779 THR B CA 1
ATOM 1323 C C . THR B 1 77 ? -29.443 17.835 -14.739 1.00 16.94 779 THR B C 1
ATOM 1324 O O . THR B 1 77 ? -29.338 19.043 -14.445 1.00 19.53 779 THR B O 1
ATOM 1328 N N . GLU B 1 78 ? -30.614 17.304 -15.092 1.00 17.45 780 GLU B N 1
ATOM 1329 C CA . GLU B 1 78 ? -31.781 18.167 -15.204 1.00 19.67 780 GLU B CA 1
ATOM 1330 C C . GLU B 1 78 ? -32.273 18.645 -13.833 1.00 24.43 780 GLU B C 1
ATOM 1331 O O . GLU B 1 78 ? -32.750 19.778 -13.684 1.00 19.50 780 GLU B O 1
ATOM 1337 N N . ARG B 1 79 ? -32.159 17.804 -12.805 1.00 17.70 781 ARG B N 1
ATOM 1338 C CA . ARG B 1 79 ? -32.522 18.241 -11.471 1.00 18.47 781 ARG B CA 1
ATOM 1339 C C . ARG B 1 79 ? -31.604 19.364 -11.015 1.00 20.26 781 ARG B C 1
ATOM 1340 O O . ARG B 1 79 ? -32.049 20.319 -10.369 1.00 20.66 781 ARG B O 1
ATOM 1348 N N . LEU B 1 80 ? -30.334 19.276 -11.356 1.00 18.41 782 LEU B N 1
ATOM 1349 C CA . LEU B 1 80 ? -29.396 20.330 -11.007 1.00 16.47 782 LEU B CA 1
ATOM 1350 C C . LEU B 1 80 ? -29.823 21.638 -11.651 1.00 25.23 782 LEU B C 1
ATOM 1351 O O . LEU B 1 80 ? -29.934 22.683 -10.993 1.00 22.74 782 LEU B O 1
ATOM 1356 N N . ARG B 1 81 ? -30.057 21.586 -12.958 1.00 20.56 783 ARG B N 1
ATOM 1357 C CA . ARG B 1 81 ? -30.379 22.818 -13.686 1.00 23.19 783 ARG B CA 1
ATOM 1358 C C . ARG B 1 81 ? -31.671 23.458 -13.190 1.00 26.59 783 ARG B C 1
ATOM 1359 O O . ARG B 1 81 ? -31.791 24.698 -13.167 1.00 28.72 783 ARG B O 1
ATOM 1367 N N . SER B 1 82 ? -32.650 22.647 -12.784 1.00 19.86 784 SER B N 1
ATOM 1368 C CA . SER B 1 82 ? -33.930 23.041 -12.223 1.00 21.82 784 SER B CA 1
ATOM 1369 C C . SER B 1 82 ? -33.864 23.482 -10.752 1.00 23.63 784 SER B C 1
ATOM 1370 O O . SER B 1 82 ? -34.915 23.719 -10.149 1.00 29.15 784 SER B O 1
ATOM 1373 N N . ARG B 1 83 ? -32.668 23.581 -10.176 1.00 23.50 785 ARG B N 1
ATOM 1374 C CA . ARG B 1 83 ? -32.441 24.023 -8.789 1.00 22.07 785 ARG B CA 1
ATOM 1375 C C . ARG B 1 83 ? -33.089 23.142 -7.731 1.00 23.37 785 ARG B C 1
ATOM 1376 O O . ARG B 1 83 ? -33.478 23.609 -6.654 1.00 21.92 785 ARG B O 1
ATOM 1384 N N . TYR B 1 84 ? -33.177 21.848 -8.005 1.00 20.62 786 TYR B N 1
ATOM 1385 C CA . TYR B 1 84 ? -33.710 20.888 -7.058 1.00 20.73 786 TYR B CA 1
ATOM 1386 C C . TYR B 1 84 ? -32.761 20.637 -5.888 1.00 16.73 786 TYR B C 1
ATOM 1387 O O . TYR B 1 84 ? -33.213 20.365 -4.761 1.00 17.91 786 TYR B O 1
ATOM 1396 N N . TYR B 1 85 ? -31.464 20.743 -6.116 1.00 15.63 787 TYR B N 1
ATOM 1397 C CA . TYR B 1 85 ? -30.478 20.321 -5.117 1.00 15.69 787 TYR B CA 1
ATOM 1398 C C . TYR B 1 85 ? -30.212 21.484 -4.183 1.00 14.76 787 TYR B C 1
ATOM 1399 O O . TYR B 1 85 ? -29.171 22.133 -4.262 1.00 19.61 787 TYR B O 1
ATOM 1408 N N . VAL B 1 86 ? -31.172 21.725 -3.290 1.00 18.67 788 VAL B N 1
ATOM 1409 C CA . VAL B 1 86 ? -31.023 22.825 -2.339 1.00 19.55 788 VAL B CA 1
ATOM 1410 C C . VAL B 1 86 ? -30.043 22.462 -1.236 1.00 23.07 788 VAL B C 1
ATOM 1411 O O . VAL B 1 86 ? -29.603 23.361 -0.500 1.00 21.80 788 VAL B O 1
ATOM 1415 N N . THR B 1 87 ? -29.678 21.179 -1.094 1.00 18.14 789 THR B N 1
ATOM 1416 C CA . THR B 1 87 ? -28.606 20.760 -0.213 1.00 16.22 789 THR B CA 1
ATOM 1417 C C . THR B 1 87 ? -27.709 19.779 -0.955 1.00 19.39 789 THR B C 1
ATOM 1418 O O . THR B 1 87 ? -28.148 19.085 -1.889 1.00 16.36 789 THR B O 1
ATOM 1422 N N . ARG B 1 88 ? -26.469 19.693 -0.505 1.00 17.72 790 ARG B N 1
ATOM 1423 C CA . ARG B 1 88 ? -25.581 18.621 -0.938 1.00 15.45 790 ARG B CA 1
ATOM 1424 C C . ARG B 1 88 ? -26.150 17.252 -0.642 1.00 15.74 790 ARG B C 1
ATOM 1425 O O . ARG B 1 88 ? -25.971 16.305 -1.434 1.00 16.01 790 ARG B O 1
ATOM 1433 N N . LYS B 1 89 ? -26.827 17.107 0.498 1.00 16.95 791 LYS B N 1
ATOM 1434 C CA . LYS B 1 89 ? -27.351 15.806 0.889 1.00 15.03 791 LYS B CA 1
ATOM 1435 C C . LYS B 1 89 ? -28.350 15.272 -0.114 1.00 16.99 791 LYS B C 1
ATOM 1436 O O . LYS B 1 89 ? -28.404 14.051 -0.342 1.00 15.52 791 LYS B O 1
ATOM 1442 N N . LEU B 1 90 ? -29.150 16.131 -0.739 1.00 15.53 792 LEU B N 1
ATOM 1443 C CA . LEU B 1 90 ? -30.088 15.646 -1.744 1.00 13.01 792 LEU B CA 1
ATOM 1444 C C . LEU B 1 90 ? -29.357 15.089 -2.958 1.00 14.02 792 LEU B C 1
ATOM 1445 O O . LEU B 1 90 ? -29.823 14.123 -3.588 1.00 15.44 792 LEU B O 1
ATOM 1450 N N . PHE B 1 91 ? -28.253 15.698 -3.325 1.00 13.95 793 PHE B N 1
ATOM 1451 C CA . PHE B 1 91 ? -27.431 15.248 -4.440 1.00 12.63 793 PHE B CA 1
ATOM 1452 C C . PHE B 1 91 ? -26.788 13.910 -4.125 1.00 12.77 793 PHE B C 1
ATOM 1453 O O . PHE B 1 91 ? -26.818 12.972 -4.944 1.00 13.45 793 PHE B O 1
ATOM 1461 N N . VAL B 1 92 ? -26.228 13.783 -2.923 1.00 12.08 794 VAL B N 1
ATOM 1462 C CA . VAL B 1 92 ? -25.677 12.505 -2.497 1.00 12.24 794 VAL B CA 1
ATOM 1463 C C . VAL B 1 92 ? -26.744 11.443 -2.490 1.00 13.58 794 VAL B C 1
ATOM 1464 O O . VAL B 1 92 ? -26.478 10.282 -2.845 1.00 12.97 794 VAL B O 1
ATOM 1468 N N . ALA B 1 93 ? -27.955 11.782 -2.052 1.00 11.64 795 ALA B N 1
ATOM 1469 C CA . ALA B 1 93 ? -29.001 10.778 -2.024 1.00 11.09 795 ALA B CA 1
ATOM 1470 C C . ALA B 1 93 ? -29.268 10.225 -3.409 1.00 12.54 795 ALA B C 1
ATOM 1471 O O . ALA B 1 93 ? -29.482 9.019 -3.575 1.00 11.93 795 ALA B O 1
ATOM 1473 N N . ASP B 1 94 ? -29.303 11.088 -4.422 1.00 13.69 796 ASP B N 1
ATOM 1474 C CA . ASP B 1 94 ? -29.533 10.588 -5.782 1.00 10.99 796 ASP B CA 1
ATOM 1475 C C . ASP B 1 94 ? -28.370 9.726 -6.264 1.00 12.15 796 ASP B C 1
ATOM 1476 O O . ASP B 1 94 ? -28.584 8.678 -6.894 1.00 12.76 796 ASP B O 1
ATOM 1481 N N . LEU B 1 95 ? -27.123 10.159 -6.013 1.00 11.01 797 LEU B N 1
ATOM 1482 C CA . LEU B 1 95 ? -25.982 9.323 -6.370 1.00 9.92 797 LEU B CA 1
ATOM 1483 C C . LEU B 1 95 ? -26.116 7.946 -5.725 1.00 12.32 797 LEU B C 1
ATOM 1484 O O . LEU B 1 95 ? -25.872 6.906 -6.362 1.00 11.45 797 LEU B O 1
ATOM 1489 N N . GLN B 1 96 ? -26.479 7.923 -4.437 1.00 10.78 798 GLN B N 1
ATOM 1490 C CA . GLN B 1 96 ? -26.556 6.662 -3.714 1.00 10.68 798 GLN B CA 1
ATOM 1491 C C . GLN B 1 96 ? -27.650 5.766 -4.276 1.00 13.00 798 GLN B C 1
ATOM 1492 O O . GLN B 1 96 ? -27.484 4.537 -4.311 1.00 12.66 798 GLN B O 1
ATOM 1498 N N . ARG B 1 97 ? -28.732 6.347 -4.815 1.00 9.91 799 ARG B N 1
ATOM 1499 C CA . ARG B 1 97 ? -29.792 5.579 -5.412 1.00 10.39 799 ARG B CA 1
ATOM 1500 C C . ARG B 1 97 ? -29.375 5.038 -6.780 1.00 10.62 799 ARG B C 1
ATOM 1501 O O . ARG B 1 97 ? -29.829 3.961 -7.187 1.00 11.29 799 ARG B O 1
ATOM 1509 N N . VAL B 1 98 ? -28.554 5.775 -7.545 1.00 10.87 800 VAL B N 1
ATOM 1510 C CA . VAL B 1 98 ? -28.001 5.187 -8.763 1.00 10.28 800 VAL B CA 1
ATOM 1511 C C . VAL B 1 98 ? -27.335 3.861 -8.412 1.00 10.71 800 VAL B C 1
ATOM 1512 O O . VAL B 1 98 ? -27.567 2.823 -9.057 1.00 10.40 800 VAL B O 1
ATOM 1516 N N . ILE B 1 99 ? -26.485 3.892 -7.388 1.00 9.92 801 ILE B N 1
ATOM 1517 C CA . ILE B 1 99 ? -25.728 2.710 -6.999 1.00 9.26 801 ILE B CA 1
ATOM 1518 C C . ILE B 1 99 ? -26.638 1.641 -6.425 1.00 8.48 801 ILE B C 1
ATOM 1519 O O . ILE B 1 99 ? -26.547 0.449 -6.791 1.00 9.02 801 ILE B O 1
ATOM 1524 N N . ALA B 1 100 ? -27.532 2.040 -5.525 1.00 9.21 802 ALA B N 1
ATOM 1525 C CA . ALA B 1 100 ? -28.438 1.069 -4.921 1.00 10.00 802 ALA B CA 1
ATOM 1526 C C . ALA B 1 100 ? -29.346 0.401 -5.945 1.00 10.44 802 ALA B C 1
ATOM 1527 O O . ALA B 1 100 ? -29.615 -0.817 -5.868 1.00 10.49 802 ALA B O 1
ATOM 1529 N N . ASN B 1 101 ? -29.852 1.171 -6.913 1.00 9.42 803 ASN B N 1
ATOM 1530 C CA . ASN B 1 101 ? -30.673 0.563 -7.939 1.00 9.26 803 ASN B CA 1
ATOM 1531 C C . ASN B 1 101 ? -29.873 -0.480 -8.705 1.00 9.64 803 ASN B C 1
ATOM 1532 O O . ASN B 1 101 ? -30.394 -1.537 -9.067 1.00 8.66 803 ASN B O 1
ATOM 1537 N N . CYS B 1 102 ? -28.632 -0.191 -9.021 1.00 8.30 804 CYS B N 1
ATOM 1538 C CA . CYS B 1 102 ? -27.806 -1.149 -9.740 1.00 9.59 804 CYS B CA 1
ATOM 1539 C C . CYS B 1 102 ? -27.652 -2.437 -8.961 1.00 9.06 804 CYS B C 1
ATOM 1540 O O . CYS B 1 102 ? -27.751 -3.539 -9.530 1.00 9.11 804 CYS B O 1
ATOM 1543 N N . ARG B 1 103 ? -27.394 -2.320 -7.671 1.00 7.91 805 ARG B N 1
ATOM 1544 C CA . ARG B 1 103 ? -27.208 -3.488 -6.798 1.00 7.76 805 ARG B CA 1
ATOM 1545 C C . ARG B 1 103 ? -28.526 -4.233 -6.582 1.00 9.20 805 ARG B C 1
ATOM 1546 O O . ARG B 1 103 ? -28.523 -5.463 -6.405 1.00 11.25 805 ARG B O 1
ATOM 1554 N N . GLU B 1 104 ? -29.644 -3.542 -6.637 1.00 8.70 806 GLU B N 1
ATOM 1555 C CA . GLU B 1 104 ? -30.943 -4.198 -6.512 1.00 8.69 806 GLU B CA 1
ATOM 1556 C C . GLU B 1 104 ? -31.304 -4.958 -7.779 1.00 9.65 806 GLU B C 1
ATOM 1557 O O . GLU B 1 104 ? -31.821 -6.094 -7.727 1.00 10.79 806 GLU B O 1
ATOM 1563 N N . TYR B 1 105 ? -31.063 -4.335 -8.940 1.00 10.28 807 TYR B N 1
ATOM 1564 C CA . TYR B 1 105 ? -31.499 -4.937 -10.206 1.00 9.18 807 TYR B CA 1
ATOM 1565 C C . TYR B 1 105 ? -30.584 -6.068 -10.669 1.00 7.56 807 TYR B C 1
ATOM 1566 O O . TYR B 1 105 ? -31.049 -7.105 -11.127 1.00 10.57 807 TYR B O 1
ATOM 1575 N N . ASN B 1 106 ? -29.264 -5.835 -10.667 1.00 8.79 808 ASN B N 1
ATOM 1576 C CA . ASN B 1 106 ? -28.321 -6.734 -11.310 1.00 9.48 808 ASN B CA 1
ATOM 1577 C C . ASN B 1 106 ? -27.773 -7.776 -10.343 1.00 10.82 808 ASN B C 1
ATOM 1578 O O . ASN B 1 106 ? -27.690 -7.541 -9.136 1.00 12.26 808 ASN B O 1
ATOM 1583 N N . PRO B 1 107 ? -27.301 -8.895 -10.889 1.00 13.78 809 PRO B N 1
ATOM 1584 C CA . PRO B 1 107 ? -26.532 -9.851 -10.081 1.00 14.03 809 PRO B CA 1
ATOM 1585 C C . PRO B 1 107 ? -25.307 -9.168 -9.503 1.00 11.81 809 PRO B C 1
ATOM 1586 O O . PRO B 1 107 ? -24.728 -8.295 -10.169 1.00 12.81 809 PRO B O 1
ATOM 1590 N N . PRO B 1 108 ? -24.931 -9.511 -8.273 1.00 14.03 810 PRO B N 1
ATOM 1591 C CA . PRO B 1 108 ? -23.821 -8.819 -7.612 1.00 12.22 810 PRO B CA 1
ATOM 1592 C C . PRO B 1 108 ? -22.502 -8.990 -8.331 1.00 13.22 810 PRO B C 1
ATOM 1593 O O . PRO B 1 108 ? -21.637 -8.126 -8.142 1.00 12.42 810 PRO B O 1
ATOM 1597 N N . ASP B 1 109 ? -22.304 -10.068 -9.125 1.00 14.03 811 ASP B N 1
ATOM 1598 C CA . ASP B 1 109 ? -21.077 -10.233 -9.901 1.00 15.44 811 ASP B CA 1
ATOM 1599 C C . ASP B 1 109 ? -21.114 -9.586 -11.280 1.00 18.17 811 ASP B C 1
ATOM 1600 O O . ASP B 1 109 ? -20.168 -9.714 -12.056 1.00 21.23 811 ASP B O 1
ATOM 1605 N N . SER B 1 110 ? -22.138 -8.810 -11.576 1.00 13.55 812 SER B N 1
ATOM 1606 C CA . SER B 1 110 ? -22.241 -8.258 -12.900 1.00 13.59 812 SER B CA 1
ATOM 1607 C C . SER B 1 110 ? -21.270 -7.097 -13.150 1.00 13.63 812 SER B C 1
ATOM 1608 O O . SER B 1 110 ? -20.853 -6.356 -12.228 1.00 15.47 812 SER B O 1
ATOM 1611 N N . GLU B 1 111 ? -20.941 -6.912 -14.438 1.00 14.91 813 GLU B N 1
ATOM 1612 C CA . GLU B 1 111 ? -20.136 -5.764 -14.859 1.00 14.52 813 GLU B CA 1
ATOM 1613 C C . GLU B 1 111 ? -20.755 -4.450 -14.389 1.00 14.95 813 GLU B C 1
ATOM 1614 O O . GLU B 1 111 ? -20.045 -3.516 -14.011 1.00 14.31 813 GLU B O 1
ATOM 1620 N N . TYR B 1 112 ? -22.087 -4.343 -14.421 1.00 14.81 814 TYR B N 1
ATOM 1621 C CA . TYR B 1 112 ? -22.706 -3.101 -13.993 1.00 12.35 814 TYR B CA 1
ATOM 1622 C C . TYR B 1 112 ? -22.405 -2.832 -12.523 1.00 12.65 814 TYR B C 1
ATOM 1623 O O . TYR B 1 112 ? -22.154 -1.692 -12.134 1.00 12.54 814 TYR B O 1
ATOM 1632 N N . CYS B 1 113 ? -22.458 -3.880 -11.681 1.00 11.53 815 CYS B N 1
ATOM 1633 C CA . CYS B 1 113 ? -22.128 -3.737 -10.251 1.00 11.21 815 CYS B CA 1
ATOM 1634 C C . CYS B 1 113 ? -20.658 -3.440 -10.042 1.00 10.40 815 CYS B C 1
ATOM 1635 O O . CYS B 1 113 ? -20.319 -2.699 -9.118 1.00 12.80 815 CYS B O 1
ATOM 1638 N N . ARG B 1 114 ? -19.765 -3.976 -10.892 1.00 11.93 816 ARG B N 1
ATOM 1639 C CA . ARG B 1 114 ? -18.347 -3.617 -10.787 1.00 11.20 816 ARG B CA 1
ATOM 1640 C C . ARG B 1 114 ? -18.158 -2.147 -11.064 1.00 11.85 816 ARG B C 1
ATOM 1641 O O . ARG B 1 114 ? -17.452 -1.431 -10.311 1.00 13.83 816 ARG B O 1
ATOM 1649 N N . CYS B 1 115 ? -18.862 -1.634 -12.079 1.00 10.81 817 CYS B N 1
ATOM 1650 C CA . CYS B 1 115 ? -18.823 -0.225 -12.408 1.00 12.39 817 CYS B CA 1
ATOM 1651 C C . CYS B 1 115 ? -19.394 0.598 -11.257 1.00 12.20 817 CYS B C 1
ATOM 1652 O O . CYS B 1 115 ? -18.857 1.648 -10.885 1.00 13.18 817 CYS B O 1
ATOM 1655 N N . ALA B 1 116 ? -20.500 0.145 -10.681 1.00 11.43 818 ALA B N 1
ATOM 1656 C CA . ALA B 1 116 ? -21.113 0.872 -9.582 1.00 10.50 818 ALA B CA 1
ATOM 1657 C C . ALA B 1 116 ? -20.174 1.005 -8.392 1.00 10.88 818 ALA B C 1
ATOM 1658 O O . ALA B 1 116 ? -20.105 2.067 -7.780 1.00 12.95 818 ALA B O 1
ATOM 1660 N N . SER B 1 117 ? -19.488 -0.064 -8.008 1.00 9.29 819 SER B N 1
ATOM 1661 C CA . SER B 1 117 ? -18.548 0.011 -6.900 1.00 9.63 819 SER B CA 1
ATOM 1662 C C . SER B 1 117 ? -17.416 0.970 -7.210 1.00 8.86 819 SER B C 1
ATOM 1663 O O . SER B 1 117 ? -16.983 1.729 -6.335 1.00 11.13 819 SER B O 1
ATOM 1666 N N . ALA B 1 118 ? -16.938 0.966 -8.451 1.00 11.45 820 ALA B N 1
ATOM 1667 C CA . ALA B 1 118 ? -15.847 1.881 -8.766 1.00 12.25 820 ALA B CA 1
ATOM 1668 C C . ALA B 1 118 ? -16.326 3.311 -8.761 1.00 11.54 820 ALA B C 1
ATOM 1669 O O . ALA B 1 118 ? -15.628 4.216 -8.274 1.00 13.52 820 ALA B O 1
ATOM 1671 N N . LEU B 1 119 ? -17.518 3.560 -9.277 1.00 11.85 821 LEU B N 1
ATOM 1672 C CA . LEU B 1 119 ? -18.037 4.916 -9.295 1.00 12.09 821 LEU B CA 1
ATOM 1673 C C . LEU B 1 119 ? -18.295 5.422 -7.884 1.00 13.56 821 LEU B C 1
ATOM 1674 O O . LEU B 1 119 ? -18.066 6.599 -7.569 1.00 13.04 821 LEU B O 1
ATOM 1679 N N . GLU B 1 120 ? -18.839 4.547 -7.036 1.00 12.44 822 GLU B N 1
ATOM 1680 C CA . GLU B 1 120 ? -19.104 4.849 -5.639 1.00 12.14 822 GLU B CA 1
ATOM 1681 C C . GLU B 1 120 ? -17.843 5.240 -4.900 1.00 13.20 822 GLU B C 1
ATOM 1682 O O . GLU B 1 120 ? -17.791 6.279 -4.240 1.00 12.82 822 GLU B O 1
ATOM 1688 N N . LYS B 1 121 ? -16.804 4.436 -5.029 1.00 11.72 823 LYS B N 1
ATOM 1689 C CA . LYS B 1 121 ? -15.531 4.780 -4.398 1.00 12.46 823 LYS B CA 1
ATOM 1690 C C . LYS B 1 121 ? -15.022 6.119 -4.891 1.00 13.63 823 LYS B C 1
ATOM 1691 O O . LYS B 1 121 ? -14.567 6.970 -4.085 1.00 14.85 823 LYS B O 1
ATOM 1697 N N . PHE B 1 122 ? -15.173 6.390 -6.181 1.00 12.33 824 PHE B N 1
ATOM 1698 C CA . PHE B 1 122 ? -14.748 7.669 -6.725 1.00 13.87 824 PHE B CA 1
ATOM 1699 C C . PHE B 1 122 ? -15.557 8.806 -6.136 1.00 12.53 824 PHE B C 1
ATOM 1700 O O . PHE B 1 122 ? -15.001 9.807 -5.684 1.00 15.00 824 PHE B O 1
ATOM 1708 N N . PHE B 1 123 ? -16.892 8.686 -6.146 1.00 13.13 825 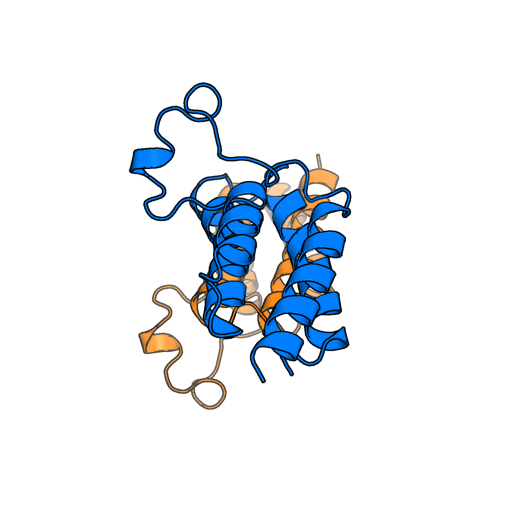PHE B N 1
ATOM 1709 C CA . PHE B 1 123 ? -17.647 9.863 -5.773 1.00 12.98 825 PHE B CA 1
ATOM 1710 C C . PHE B 1 123 ? -17.574 10.111 -4.279 1.00 12.94 825 PHE B C 1
ATOM 1711 O O . PHE B 1 123 ? -17.603 11.258 -3.863 1.00 14.37 825 PHE B O 1
ATOM 1719 N N . TYR B 1 124 ? -17.389 9.090 -3.437 1.00 12.44 826 TYR B N 1
ATOM 1720 C CA . TYR B 1 124 ? -17.236 9.393 -2.019 1.00 12.30 826 TYR B CA 1
ATOM 1721 C C . TYR B 1 124 ? -15.930 10.135 -1.767 1.00 16.47 826 TYR B C 1
ATOM 1722 O O . TYR B 1 124 ? -15.871 11.012 -0.895 1.00 17.21 826 TYR B O 1
ATOM 1731 N N . PHE B 1 125 ? -14.873 9.782 -2.510 1.00 16.37 827 PHE B N 1
ATOM 1732 C CA . PHE B 1 125 ? -13.640 10.550 -2.347 1.00 21.10 827 PHE B CA 1
ATOM 1733 C C . PHE B 1 125 ? -13.826 11.978 -2.829 1.00 19.89 827 PHE B C 1
ATOM 1734 O O . PHE B 1 125 ? -13.414 12.923 -2.151 1.00 20.19 827 PHE B O 1
ATOM 1742 N N . LYS B 1 126 ? -14.466 12.164 -3.989 1.00 15.07 828 LYS B N 1
ATOM 1743 C CA . LYS B 1 126 ? -14.629 13.503 -4.544 1.00 16.70 828 LYS B CA 1
ATOM 1744 C C . LYS B 1 126 ? -15.533 14.373 -3.679 1.00 21.70 828 LYS B C 1
ATOM 1745 O O . LYS B 1 126 ? -15.348 15.593 -3.634 1.00 23.80 828 LYS B O 1
ATOM 1751 N N . LEU B 1 127 ? -16.534 13.801 -3.013 1.00 16.37 829 LEU B N 1
ATOM 1752 C CA . LEU B 1 127 ? -17.320 14.539 -2.051 1.00 18.52 829 LEU B CA 1
ATOM 1753 C C . LEU B 1 127 ? -16.449 15.044 -0.910 1.00 23.55 829 LEU B C 1
ATOM 1754 O O . LEU B 1 127 ? -16.557 16.201 -0.518 1.00 29.50 829 LEU B O 1
ATOM 1759 N N . LYS B 1 128 ? -15.583 14.178 -0.361 1.00 20.15 830 LYS B N 1
ATOM 1760 C CA . LYS B 1 128 ? -14.710 14.569 0.743 1.00 21.14 830 LYS B CA 1
ATOM 1761 C C . LYS B 1 128 ? -13.654 15.583 0.281 1.00 26.90 830 LYS B C 1
ATOM 1762 O O . LYS B 1 128 ? -13.218 16.437 1.064 1.00 23.75 830 LYS B O 1
ATOM 1768 N N . GLU B 1 129 ? -13.245 15.505 -0.985 1.00 24.35 831 GLU B N 1
ATOM 1769 C CA . GLU B 1 129 ? -12.151 16.354 -1.497 1.00 22.65 831 GLU B CA 1
ATOM 1770 C C . GLU B 1 129 ? -12.487 17.827 -1.457 1.00 29.44 831 GLU B C 1
ATOM 1771 O O . GLU B 1 129 ? -11.574 18.658 -1.372 1.00 26.49 831 GLU B O 1
ATOM 1777 N N . GLY B 1 130 ? -13.775 18.164 -1.546 1.00 30.43 832 GLY B N 1
ATOM 1778 C CA . GLY B 1 130 ? -14.193 19.545 -1.480 1.00 39.80 832 GLY B CA 1
ATOM 1779 C C . GLY B 1 130 ? -14.055 20.145 -0.107 1.00 36.00 832 GLY B C 1
ATOM 1780 O O . GLY B 1 130 ? -13.836 21.345 0.020 1.00 46.01 832 GLY B O 1
ATOM 1781 N N . GLY B 1 131 ? -14.152 19.327 0.934 1.00 34.34 833 GLY B N 1
ATOM 1782 C CA . GLY B 1 131 ? -14.123 19.843 2.294 1.00 31.55 833 GLY B CA 1
ATOM 1783 C C . GLY B 1 131 ? -15.491 20.354 2.663 1.00 38.86 833 GLY B C 1
ATOM 1784 O O . GLY B 1 131 ? -16.352 20.360 1.787 1.00 41.35 833 GLY B O 1
#

Sequence (211 aa):
DPDQLYTTLKNLLAQIKSHPSSAWPFMEPVKKSEAPDYYEVIRFPIDLKTMTERLRSRYYVTRKLFVADLQRVIANCREYNPPDSEEYCRCASALEKFFYFKLKEGGLIDDQLYTTLKNLLAQIKSHPSSAWPFMEPVKKSEAPDYYEVIRFPIDLKTMTERLRSRYYVTRKLFVADLQRVIANCREYNPPDSEYCRCASALEKFFYFKLKEGG

Radius of gyration: 19.22 Å; Cα contacts (8 Å, |Δi|>4): 189; chains: 2; bounding box: 35×64×47 Å

InterPro domains:
  IPR000182 GNAT domain [PF00583] (535-627)
  IPR000182 GNAT domain [PS51186] (503-656)
  IPR001487 Bromodomain [PF00439] (738-818)
  IPR001487 Bromodomain [PR00503] (748-761)
  IPR001487 Bromodomain [PR00503] (762-778)
  IPR001487 Bromodomain [PR00503] (778-796)
  IPR001487 Bromodomain [PR00503] (796-815)
  IPR001487 Bromodomain [PS50014] (745-815)
  IPR001487 Bromodomain [SM00297] (726-834)
  IPR009464 PCAF, N-terminal [PF06466] (86-336)
  IPR016181 Acyl-CoA N-acyltransferase [SSF55729] (503-658)
  IPR016376 Histone acetyltransferase GCN5/PCAF [PIRSF003048] (1-837)
  IPR018359 Bromodomain, conserved site [PS00633] (750-807)
  IPR036427 Bromodomain-like superfamily [G3DSA:1.20.920.10] (719-836)
  IPR036427 Bromodomain-like superfamily [SSF47370] (706-831)
  IPR037800 Histone acetyltransferase GCN5 [PTHR45750] (67-833)

Secondary structure (DSSP, 8-state):
-HHHHHHHHHHHHHHHHHSGGGGGGSSPPPTTTSTTHHHH-SS---HHHHHHHHHTT---SHHHHHHHHHHHHHHHHHHS-SSSHHHHHHHHHHHHHHHHHHHTTS--/-HHHHHHHHHHHHHHTSTT-GGGSSPPPTTTSTTHHHH-SS---HHHHHHHHHTT--SSHHHHHHHHHHHHHHHHHHS-TTSHHHHHHHHHHHHHHHHHHHT-